Protein AF-A0AAN9F3H1-F1 (afdb_monomer)

Nearest PDB structures (foldseek):
  8few-assembly1_B  TM=8.341E-01  e=8.697E-17  Sorghum bicolor
  8fio-assembly1_A  TM=8.437E-01  e=4.464E-15  Sorghum bicolor
  2rh8-assembly1_A  TM=7.356E-01  e=1.880E-14  Vitis vinifera
  3hfs-assembly2_B  TM=7.418E-01  e=2.152E-13  Vitis vinifera
  3hfs-assembly1_A  TM=6.977E-01  e=2.793E-12  Vitis vinifera

Radius of gyration: 22.99 Å; Cα contacts (8 Å, |Δi|>4): 432; chains: 1; bounding box: 67×39×60 Å

Solvent-accessible surface area (backbone atoms only — not comparable to full-atom values): 17305 Å² total; per-residue (Å²): 137,84,73,47,54,80,43,80,63,42,43,37,78,78,40,52,80,28,59,55,46,79,45,71,84,67,92,77,78,83,80,75,72,96,56,101,50,64,65,63,45,45,43,62,70,46,50,48,41,48,52,45,21,51,51,32,44,51,51,23,34,61,73,46,73,41,33,48,35,39,40,32,59,45,49,50,86,50,44,33,26,46,49,100,82,68,44,78,51,96,72,76,58,80,83,31,52,52,93,66,73,66,72,69,58,58,63,79,77,78,60,93,80,55,46,64,30,31,42,27,37,35,52,40,37,73,88,76,91,61,96,61,86,53,64,48,45,47,30,73,44,9,59,48,68,44,44,51,75,34,32,51,54,46,50,52,45,29,76,43,50,71,26,47,42,29,21,50,51,67,58,52,54,50,50,52,53,50,53,68,71,36,86,83,64,70,51,67,40,78,44,64,76,53,69,40,45,60,48,56,52,40,42,53,51,52,64,75,68,67,87,87,74,76,44,61,31,67,48,78,49,73,58,82,89,63,86,72,84,62,58,79,87,45,46,64,62,55,70,40,42,45,63,49,27,62,72,70,26,52,52,88,32,46,45,73,57,47,51,60,73,40,57,98,48,67,54,49,76,51,61,44,74,55,96,77,39,45,34,44,37,34,39,21,34,59,90,40,38,52,59,55,52,54,46,63,61,55,60,115

Secondary structure (DSSP, 8-state):
----TTSTTTTHHHHTT-SEEEE------------S-HHHHHIIIIIHHHHHHHHHHHHHHHHHS---EEEEEEEGGGB-SB-TTSPBPSS--TT-B---TTTTGGGGSS-TT-EEEEEEE-EEES---SSSPPHHHHHHHHHHHT-HHHHHHHHHHHHHHSSEEEEEHHHHHHHHHHHHH-TT--EEEEE-SEEE-HHHHHHHHHHHT-SS----EEEEEEE--------HHHHHHHHTHHHHHHHH-BTTB-HHHHHHHHTTSSEEEEEEEETTEEEEEEEE-GGGHHHHHHHHHTT-

Organism: Crotalaria pallida (NCBI:txid3830)

pLDDT: mean 76.49, std 15.87, range [37.91, 96.5]

InterPro domains:
  IPR001509 NAD-dependent epimerase/dehydratase [PF01370] (7-185)
  IPR036291 NAD(P)-binding domain superfamily [SSF51735] (7-219)
  IPR050425 NAD(P)-dependent dehydratase-like [PTHR10366] (5-214)

Sequence (300 aa):
MCIVLHEEGSFDEAVKGCDGVFHVAASMEFNVHEKEDIEDYVQSNILDLAIKGTLNLLKSCFKSNSVKRVVFTSSISTLTAKDSNEKWKSIVDESCQIDTDHVWNTKASGWNGIDLVSVITTTVAGPFFTTNVPSSVKVVLSPITGENEFSNILSAVNERMGSIASVHIEDICRAHIFLMEHAKAEGRFICSSQSCPLSKLVNLLAKEYSYSNIKRIAEKRYAYGGLSELPESEYFFCSMGPSIAVEIGVFGYRPSVLMAMLAGKRAEVGTKVGAYMRTFFGDCSPTDVETSLQIEMTSL

Structure (mmCIF, N/CA/C/O backbone):
data_AF-A0AAN9F3H1-F1
#
_entry.id   AF-A0AAN9F3H1-F1
#
loop_
_atom_site.group_PDB
_atom_site.id
_atom_site.type_symbol
_atom_site.label_atom_id
_atom_site.label_alt_id
_atom_site.label_comp_id
_atom_site.label_asym_id
_atom_site.label_entity_id
_atom_site.label_seq_id
_atom_site.pdbx_PDB_ins_code
_atom_site.Cartn_x
_atom_site.Cartn_y
_atom_site.Cartn_z
_atom_site.occupancy
_atom_site.B_iso_or_equiv
_atom_site.auth_seq_id
_atom_site.auth_comp_id
_atom_site.auth_asym_id
_atom_site.auth_atom_id
_atom_site.pdbx_PDB_model_num
ATOM 1 N N . MET A 1 1 ? -17.317 18.812 11.079 1.00 57.59 1 MET A N 1
ATOM 2 C CA . MET A 1 1 ? -16.304 18.590 12.130 1.00 57.59 1 MET A CA 1
ATOM 3 C C . MET A 1 1 ? -14.943 18.650 11.458 1.00 57.59 1 MET A C 1
ATOM 5 O O . MET A 1 1 ? -14.796 18.020 10.420 1.00 57.59 1 MET A O 1
ATOM 9 N N . CYS A 1 2 ? -14.018 19.473 11.952 1.00 67.94 2 CYS A N 1
ATOM 10 C CA . CYS A 1 2 ? -12.666 19.571 11.396 1.00 67.94 2 CYS A CA 1
ATOM 11 C C . CYS A 1 2 ? -11.749 18.701 12.258 1.00 67.94 2 CYS A C 1
ATOM 13 O O . CYS A 1 2 ? -11.689 18.930 13.462 1.00 67.94 2 CYS A O 1
ATOM 15 N N . ILE A 1 3 ? -11.115 17.688 11.669 1.00 77.50 3 ILE A N 1
ATOM 16 C CA . ILE A 1 3 ? -10.178 16.803 12.368 1.00 77.50 3 ILE A CA 1
ATOM 17 C C . ILE A 1 3 ? -8.763 17.296 12.079 1.00 77.50 3 ILE A C 1
ATOM 19 O O . ILE A 1 3 ? -8.380 17.450 10.920 1.00 77.50 3 ILE A O 1
ATOM 23 N N . VAL A 1 4 ? -7.982 17.499 13.132 1.00 79.94 4 VAL A N 1
ATOM 24 C CA .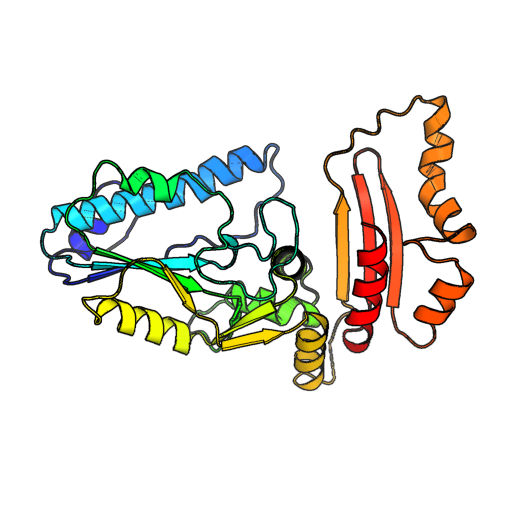 VAL A 1 4 ? -6.576 17.892 13.086 1.00 79.94 4 VAL A CA 1
ATOM 25 C C . VAL A 1 4 ? -5.760 16.752 13.687 1.00 79.94 4 VAL A C 1
ATOM 27 O O . VAL A 1 4 ? -5.822 16.496 14.885 1.00 79.94 4 VAL A O 1
ATOM 30 N N . LEU A 1 5 ? -4.986 16.052 12.850 1.00 78.75 5 LEU A N 1
ATOM 31 C CA . LEU A 1 5 ? -4.306 14.804 13.232 1.00 78.75 5 LEU A CA 1
ATOM 32 C C . LEU A 1 5 ? -3.450 14.951 14.504 1.00 78.75 5 LEU A C 1
ATOM 34 O O . LEU A 1 5 ? -3.468 14.099 15.387 1.00 78.75 5 LEU A O 1
ATOM 38 N N . HIS A 1 6 ? -2.706 16.049 14.616 1.00 77.31 6 HIS A N 1
ATOM 39 C CA . HIS A 1 6 ? -1.748 16.269 15.699 1.00 77.31 6 HIS A CA 1
ATOM 40 C C . HIS A 1 6 ? -2.354 16.900 16.963 1.00 77.31 6 HIS A C 1
ATOM 42 O O . HIS A 1 6 ? -1.627 17.071 17.948 1.00 77.31 6 HIS A O 1
ATOM 48 N N . GLU A 1 7 ? -3.647 17.228 16.946 1.00 84.25 7 GLU A N 1
ATOM 49 C CA . GLU A 1 7 ? -4.375 17.808 18.072 1.00 84.25 7 GLU A CA 1
ATOM 50 C C . GLU A 1 7 ? -5.046 16.700 18.898 1.00 84.25 7 GLU A C 1
ATOM 52 O O . GLU A 1 7 ? -5.779 15.853 18.382 1.00 84.25 7 GLU A O 1
ATOM 57 N N . GLU A 1 8 ? -4.767 16.675 20.200 1.00 86.69 8 GLU A N 1
ATOM 58 C CA . GLU A 1 8 ? -5.344 15.681 21.105 1.00 86.69 8 GLU A CA 1
ATOM 59 C C . GLU A 1 8 ? -6.853 15.914 21.281 1.00 86.69 8 GLU A C 1
ATOM 61 O O . GLU A 1 8 ? -7.309 17.046 21.403 1.00 86.69 8 GLU A O 1
ATOM 66 N N . GLY A 1 9 ? -7.641 14.835 21.272 1.00 88.50 9 GLY A N 1
ATOM 67 C CA . GLY A 1 9 ? -9.103 14.905 21.377 1.00 88.50 9 GLY A CA 1
ATOM 68 C C . GLY A 1 9 ? -9.827 15.295 20.082 1.00 88.50 9 GLY A C 1
ATOM 69 O O . GLY A 1 9 ? -11.054 15.246 20.042 1.00 88.50 9 GLY A O 1
ATOM 70 N N . SER A 1 10 ? -9.105 15.603 18.997 1.00 91.12 10 SER A N 1
ATOM 71 C CA . SER A 1 10 ? -9.709 16.005 17.714 1.00 91.12 10 SER A CA 1
ATOM 72 C C . SER A 1 10 ? -10.616 14.928 17.091 1.00 91.12 10 SER A C 1
ATOM 74 O O . SER A 1 10 ? -11.517 15.235 16.311 1.00 91.12 10 SER A O 1
ATOM 76 N N . PHE A 1 11 ? -10.425 13.661 17.473 1.00 92.56 11 PHE A N 1
ATOM 77 C CA . PHE A 1 11 ? -11.244 12.535 17.022 1.00 92.56 11 PHE A CA 1
ATOM 78 C C . PHE A 1 11 ? -12.402 12.186 17.971 1.00 92.56 11 PHE A C 1
ATOM 80 O O . PHE A 1 11 ? -13.265 11.406 17.577 1.00 92.56 11 PHE A O 1
ATOM 87 N N . ASP A 1 12 ? -12.459 12.746 19.187 1.00 94.31 12 ASP A N 1
ATOM 88 C CA . ASP A 1 12 ? -13.355 12.286 20.265 1.00 94.31 12 ASP A CA 1
ATOM 89 C C . ASP A 1 12 ? -14.831 12.266 19.852 1.00 94.31 12 ASP A C 1
ATOM 91 O O . ASP A 1 12 ? -15.519 11.265 20.047 1.00 94.31 12 ASP A O 1
ATOM 95 N N . GLU A 1 13 ? -15.318 13.351 19.246 1.00 94.25 13 GLU A N 1
ATOM 96 C CA . GLU A 1 13 ? -16.715 13.434 18.808 1.00 94.25 13 GLU A CA 1
ATOM 97 C C . GLU A 1 13 ? -17.001 12.557 17.579 1.00 94.25 13 GLU A C 1
ATOM 99 O O . GLU A 1 13 ? -18.124 12.090 17.418 1.00 94.25 13 GLU A O 1
ATOM 104 N N . ALA A 1 14 ? -16.001 12.285 16.734 1.00 93.12 14 ALA A N 1
ATOM 105 C CA . ALA A 1 14 ? -16.172 11.507 15.507 1.00 93.12 14 ALA A CA 1
ATOM 106 C C . ALA A 1 14 ? -16.285 10.007 15.789 1.00 93.12 14 ALA A C 1
ATOM 108 O O . ALA A 1 14 ? -17.003 9.310 15.081 1.00 93.12 14 ALA A O 1
ATOM 109 N N . VAL A 1 15 ? -15.582 9.513 16.812 1.00 95.12 15 VAL A N 1
ATOM 110 C CA . VAL A 1 15 ? -15.591 8.088 17.188 1.00 95.12 15 VAL A CA 1
ATOM 111 C C . VAL A 1 15 ? -16.703 7.733 18.178 1.00 95.12 15 VAL A C 1
ATOM 113 O O . VAL A 1 15 ? -16.908 6.565 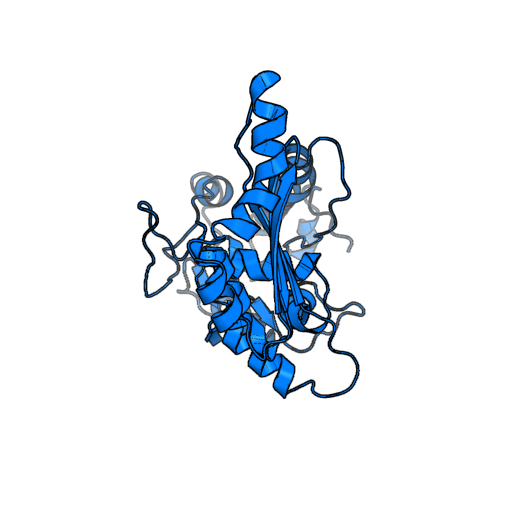18.506 1.00 95.12 15 VAL A O 1
ATOM 116 N N . LYS A 1 16 ? -17.412 8.735 18.702 1.00 94.50 16 LYS A N 1
ATOM 117 C CA . LYS A 1 16 ? -18.419 8.553 19.743 1.00 94.50 16 LYS A CA 1
ATOM 118 C C . LYS A 1 16 ? -19.615 7.755 19.226 1.00 94.50 16 LYS A C 1
ATOM 120 O O . LYS A 1 16 ? -20.353 8.211 18.360 1.00 94.50 16 LYS A O 1
ATOM 125 N N . GLY A 1 17 ? -19.848 6.5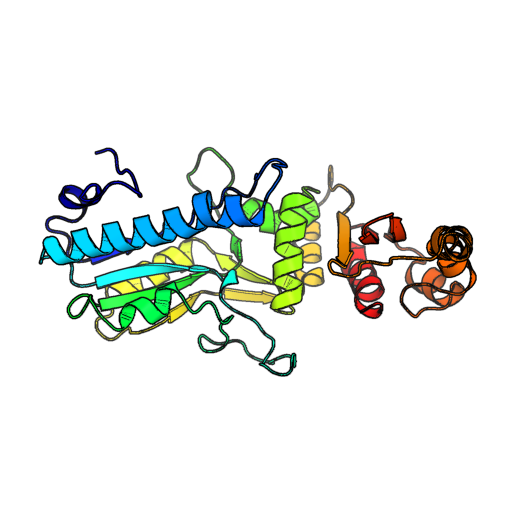91 19.831 1.00 95.31 17 GLY A N 1
ATOM 126 C CA . GLY A 1 17 ? -20.950 5.699 19.468 1.00 95.31 17 GLY A CA 1
ATOM 127 C C . GLY A 1 17 ? -20.648 4.797 18.269 1.00 95.31 17 GLY A C 1
ATOM 128 O O . GLY A 1 17 ? -21.545 4.085 17.827 1.00 95.31 17 GLY A O 1
ATOM 129 N N . CYS A 1 18 ? -19.421 4.810 17.743 1.00 96.50 18 CYS A N 1
ATOM 130 C CA . CYS A 1 18 ? -19.006 3.926 16.660 1.00 96.50 18 CYS A CA 1
ATOM 131 C C . CYS A 1 18 ? -18.594 2.554 17.204 1.00 96.50 18 CYS A C 1
ATOM 133 O O . CYS A 1 18 ? -17.771 2.474 18.109 1.00 96.50 18 CYS A O 1
ATOM 135 N N . ASP A 1 19 ? -19.081 1.469 16.596 1.00 94.75 19 ASP A N 1
ATOM 136 C CA . ASP A 1 19 ? -18.617 0.107 16.906 1.00 94.75 19 ASP A CA 1
ATOM 137 C C . ASP A 1 19 ? -17.201 -0.178 16.381 1.00 94.75 19 ASP A C 1
ATOM 139 O O . ASP A 1 19 ? -16.483 -1.016 16.931 1.00 94.75 19 ASP A O 1
ATOM 143 N N . GLY A 1 20 ? -16.784 0.516 15.322 1.00 94.50 20 GLY A N 1
ATOM 144 C CA . GLY A 1 20 ? -15.485 0.326 14.695 1.00 94.50 20 GLY A CA 1
ATOM 145 C C . GLY A 1 20 ? -15.028 1.545 13.906 1.00 94.50 20 GLY A C 1
ATOM 146 O O . GLY A 1 20 ? -15.836 2.391 13.523 1.00 94.50 20 GLY A O 1
ATOM 147 N N . VAL A 1 21 ? -13.720 1.635 13.675 1.00 95.06 21 VAL A N 1
ATOM 148 C CA . VAL A 1 21 ? -13.082 2.756 12.973 1.00 95.06 21 VAL A CA 1
ATOM 149 C C . VAL A 1 21 ? -12.168 2.240 11.863 1.00 95.06 21 VAL A C 1
ATOM 151 O O . VAL A 1 21 ? -11.384 1.317 12.069 1.00 95.06 21 VAL A O 1
ATOM 154 N N . PHE A 1 22 ? -12.240 2.866 10.689 1.00 93.94 22 PHE A N 1
ATOM 155 C CA . PHE A 1 22 ? -11.299 2.648 9.590 1.00 93.94 22 PHE A CA 1
ATOM 156 C C . PHE A 1 22 ? -10.271 3.779 9.564 1.00 93.94 22 PHE A C 1
ATOM 158 O O . PHE A 1 22 ? -10.631 4.933 9.331 1.00 93.94 22 PHE A O 1
ATOM 165 N N . HIS A 1 23 ? -8.997 3.459 9.787 1.00 90.44 23 HIS A N 1
ATOM 166 C CA . HIS A 1 23 ? -7.905 4.431 9.712 1.00 90.44 23 HIS A CA 1
ATOM 167 C C . HIS A 1 23 ? -7.140 4.281 8.400 1.00 90.44 23 HIS A C 1
ATOM 169 O O . HIS A 1 23 ? -6.264 3.427 8.279 1.00 90.44 23 HIS A O 1
ATOM 175 N N . VAL A 1 24 ? -7.466 5.135 7.429 1.00 85.00 24 VAL A N 1
ATOM 176 C CA . VAL A 1 24 ? -6.864 5.152 6.078 1.00 85.00 24 VAL A CA 1
ATOM 177 C C . VAL A 1 24 ? -5.802 6.259 5.945 1.00 85.00 24 VAL A C 1
ATOM 179 O O . VAL A 1 24 ? -5.381 6.614 4.848 1.00 85.00 24 VAL A O 1
ATOM 182 N N . ALA A 1 25 ? -5.368 6.866 7.055 1.00 62.75 25 ALA A N 1
ATOM 183 C CA . ALA A 1 25 ? -4.497 8.036 6.997 1.00 62.75 25 ALA A CA 1
ATOM 184 C C . ALA A 1 25 ? -3.036 7.648 6.712 1.00 62.75 25 ALA A C 1
ATOM 186 O O . ALA A 1 25 ? -2.254 7.391 7.624 1.00 62.75 25 ALA A O 1
ATOM 187 N N . ALA A 1 26 ? -2.661 7.678 5.437 1.00 58.28 26 ALA A N 1
ATOM 188 C CA . ALA A 1 26 ? -1.281 7.841 5.009 1.00 58.28 26 ALA A CA 1
ATOM 189 C C . ALA A 1 26 ? -1.192 9.152 4.221 1.00 58.28 26 ALA A C 1
ATOM 191 O O . ALA A 1 26 ? -1.795 9.284 3.156 1.00 58.28 26 ALA A O 1
ATOM 192 N N . SER A 1 27 ? -0.469 10.141 4.756 1.00 52.66 27 SER A N 1
ATOM 193 C CA . SER A 1 27 ? -0.072 11.302 3.959 1.00 52.66 27 SER A CA 1
ATOM 194 C C . SER A 1 27 ? 0.832 10.797 2.835 1.00 52.66 27 SER A C 1
ATOM 196 O O . SER A 1 27 ? 1.933 10.317 3.092 1.00 52.66 27 SER A O 1
ATOM 198 N N . MET A 1 28 ? 0.339 10.833 1.599 1.00 52.91 28 MET A N 1
ATOM 199 C CA . MET A 1 28 ? 1.104 10.515 0.391 1.00 52.91 28 MET A CA 1
ATOM 200 C C . MET A 1 28 ? 1.376 11.799 -0.400 1.00 52.91 28 MET A C 1
ATOM 202 O O . MET A 1 28 ? 1.078 11.890 -1.595 1.00 52.91 28 MET A O 1
ATOM 206 N N . GLU A 1 29 ? 1.903 12.818 0.277 1.00 53.50 29 GLU A N 1
ATOM 207 C CA . GLU A 1 29 ? 2.515 13.961 -0.396 1.00 53.50 29 GLU A CA 1
ATOM 208 C C . GLU A 1 29 ? 3.977 13.618 -0.698 1.00 53.50 29 GLU A C 1
ATOM 210 O O . GLU A 1 29 ? 4.832 13.617 0.181 1.00 53.50 29 GLU A O 1
ATOM 215 N N . PHE A 1 30 ? 4.254 13.283 -1.959 1.00 51.38 30 PHE A N 1
ATOM 216 C CA . PHE A 1 30 ? 5.597 12.934 -2.439 1.00 51.38 30 PHE A CA 1
ATOM 217 C C . PHE A 1 30 ? 6.447 14.162 -2.812 1.00 51.38 30 PHE A C 1
ATOM 219 O O . PHE A 1 30 ? 7.619 14.020 -3.149 1.00 51.38 30 PHE A O 1
ATOM 226 N N . ASN A 1 31 ? 5.881 15.369 -2.720 1.00 47.78 31 ASN A N 1
ATOM 227 C CA . ASN A 1 31 ? 6.531 16.611 -3.138 1.00 47.78 31 ASN A CA 1
ATOM 228 C C . ASN A 1 31 ? 7.257 17.270 -1.961 1.00 47.78 31 ASN A C 1
ATOM 230 O O . ASN A 1 31 ? 6.852 18.327 -1.474 1.00 47.78 31 ASN A O 1
ATOM 234 N N . VAL A 1 32 ? 8.342 16.652 -1.499 1.00 52.19 32 VAL A N 1
ATOM 235 C CA . VAL A 1 32 ? 9.276 17.331 -0.595 1.00 52.19 32 VAL A CA 1
ATOM 236 C C . VAL A 1 32 ? 10.206 18.184 -1.456 1.00 52.19 32 VAL A C 1
ATOM 238 O O . VAL A 1 32 ? 11.123 17.674 -2.093 1.00 52.19 32 VAL A O 1
ATOM 241 N N . HIS A 1 33 ? 9.938 19.489 -1.527 1.00 50.59 33 HIS A N 1
ATOM 242 C CA . HIS A 1 33 ? 10.849 20.435 -2.173 1.00 50.59 33 HIS A CA 1
ATOM 243 C C . HIS A 1 33 ? 12.188 20.463 -1.427 1.00 50.59 33 HIS A C 1
ATOM 245 O O . HIS A 1 33 ? 12.185 20.502 -0.197 1.00 50.59 33 HIS A O 1
ATOM 251 N N . GLU A 1 34 ? 13.298 20.461 -2.177 1.00 45.62 34 GLU A N 1
ATOM 252 C CA . GLU A 1 34 ? 14.679 20.503 -1.675 1.00 45.62 34 GLU A CA 1
ATOM 253 C C . GLU A 1 34 ? 14.823 21.518 -0.524 1.00 45.62 34 GLU A C 1
ATOM 255 O O . GLU A 1 34 ? 14.834 22.733 -0.724 1.00 45.62 34 GLU A O 1
ATOM 260 N N . LYS A 1 35 ? 14.895 21.001 0.705 1.00 46.47 35 LYS A N 1
ATOM 261 C CA . LYS A 1 35 ? 15.302 21.722 1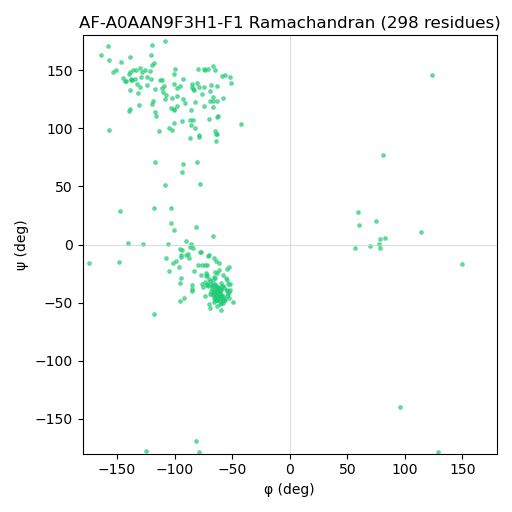.913 1.00 46.47 35 LYS A CA 1
ATOM 262 C C . LYS A 1 35 ? 16.534 21.028 2.480 1.00 46.47 35 LYS A C 1
ATOM 264 O O . LYS A 1 35 ? 16.726 19.838 2.251 1.00 46.47 35 LYS A O 1
ATOM 269 N N . GLU A 1 36 ? 17.342 21.780 3.220 1.00 46.19 36 GLU A N 1
ATOM 270 C CA . GLU A 1 36 ? 18.689 21.400 3.674 1.00 46.19 36 GLU A CA 1
ATOM 271 C C . GLU A 1 36 ? 18.768 20.238 4.683 1.00 46.19 36 GLU A C 1
ATOM 273 O O . GLU A 1 36 ? 19.864 19.920 5.122 1.00 46.19 36 GLU A O 1
ATOM 278 N N . ASP A 1 37 ? 17.673 19.538 4.985 1.00 59.53 37 ASP A N 1
ATOM 279 C CA . ASP A 1 37 ? 17.743 18.214 5.613 1.00 59.53 37 ASP A CA 1
ATOM 280 C C . ASP A 1 37 ? 16.459 17.414 5.329 1.00 59.53 37 ASP A C 1
ATOM 282 O O . ASP A 1 37 ? 15.400 17.648 5.921 1.00 59.53 37 ASP A O 1
ATOM 286 N N . ILE A 1 38 ? 16.515 16.524 4.332 1.00 64.12 38 ILE A N 1
ATOM 287 C CA . ILE A 1 38 ? 15.360 15.723 3.893 1.00 64.12 38 ILE A CA 1
ATOM 288 C C . ILE A 1 38 ? 14.960 14.725 4.985 1.00 64.12 38 ILE A C 1
ATOM 290 O O . ILE A 1 38 ? 13.768 14.477 5.161 1.00 64.12 38 ILE A O 1
ATOM 294 N N . GLU A 1 39 ? 15.924 14.177 5.727 1.00 63.00 39 GLU A N 1
ATOM 295 C CA . GLU A 1 39 ? 15.670 13.144 6.733 1.00 63.00 39 GLU A CA 1
ATOM 296 C C . GLU A 1 39 ? 14.929 13.729 7.935 1.00 63.00 39 GLU A C 1
ATOM 298 O O . GLU A 1 39 ? 13.840 13.257 8.268 1.00 63.00 39 GLU A O 1
ATOM 303 N N . ASP A 1 40 ? 15.433 14.827 8.502 1.00 67.06 40 ASP A N 1
ATOM 304 C CA . ASP A 1 40 ? 14.781 15.515 9.622 1.00 67.06 40 ASP A CA 1
ATOM 305 C C . ASP A 1 40 ? 13.403 16.071 9.238 1.00 67.06 40 ASP A C 1
ATOM 307 O O . ASP A 1 40 ? 12.453 16.035 10.035 1.00 67.06 40 ASP A O 1
ATOM 311 N N . TYR A 1 41 ? 13.255 16.559 7.999 1.00 68.31 41 TYR A N 1
ATOM 312 C CA . TYR A 1 41 ? 11.970 17.029 7.493 1.00 68.31 41 TYR A CA 1
ATOM 313 C C . TYR A 1 41 ? 10.958 15.887 7.373 1.00 68.31 41 TYR A C 1
ATOM 315 O O . TYR A 1 41 ? 9.833 16.033 7.858 1.00 68.31 41 TYR A O 1
ATOM 323 N N . VAL A 1 42 ? 11.339 14.765 6.753 1.00 66.62 42 VAL A N 1
ATOM 324 C CA . VAL A 1 42 ? 10.479 13.580 6.603 1.00 66.62 42 VAL A CA 1
ATOM 325 C C . VAL A 1 42 ? 10.123 13.007 7.972 1.00 66.62 42 VAL A C 1
ATOM 327 O O . VAL A 1 42 ? 8.951 12.709 8.223 1.00 66.62 42 VAL A O 1
ATOM 330 N N . GLN A 1 43 ? 11.093 12.917 8.881 1.00 68.75 43 GLN A N 1
ATOM 331 C CA . GLN A 1 43 ? 10.867 12.445 10.240 1.00 68.75 43 GLN A CA 1
ATOM 332 C C . GLN A 1 43 ? 9.846 13.331 10.962 1.00 68.75 43 GLN A C 1
ATOM 334 O O . GLN A 1 43 ? 8.789 12.851 11.368 1.00 68.75 43 GLN A O 1
ATOM 339 N N . SER A 1 44 ? 10.099 14.637 11.037 1.00 69.56 44 SER A N 1
ATOM 340 C CA . SER A 1 44 ? 9.290 15.552 11.851 1.00 69.56 44 SER A CA 1
ATOM 341 C C . SER A 1 44 ? 7.924 15.883 11.235 1.00 69.56 44 SER A C 1
ATOM 343 O O . SER A 1 44 ? 6.936 16.050 11.951 1.00 69.56 44 SER A O 1
ATOM 345 N N . ASN A 1 45 ? 7.843 16.016 9.905 1.00 68.69 45 ASN A N 1
ATOM 346 C CA . ASN A 1 45 ? 6.645 16.520 9.217 1.00 68.69 45 ASN A CA 1
ATOM 347 C C . ASN A 1 45 ? 5.791 15.419 8.587 1.00 68.69 45 ASN A C 1
ATOM 349 O O . ASN A 1 45 ? 4.644 15.684 8.241 1.00 68.69 45 ASN A O 1
ATOM 353 N N . ILE A 1 46 ? 6.310 14.201 8.422 1.00 69.44 46 ILE A N 1
ATOM 354 C CA . ILE A 1 46 ? 5.550 13.099 7.819 1.00 69.44 46 ILE A CA 1
ATOM 355 C C . ILE A 1 46 ? 5.389 11.970 8.832 1.00 69.44 46 ILE A C 1
ATOM 357 O O . ILE A 1 46 ? 4.259 11.637 9.195 1.00 69.44 46 ILE A O 1
ATOM 361 N N . LEU A 1 47 ? 6.498 11.410 9.322 1.00 69.88 47 LEU A N 1
ATOM 362 C CA . LEU A 1 47 ? 6.465 10.235 10.195 1.00 69.88 47 LEU A CA 1
ATOM 363 C C . LEU A 1 47 ? 5.885 10.567 11.570 1.00 69.88 47 LEU A C 1
ATOM 365 O O . LEU A 1 47 ? 4.888 9.965 11.968 1.00 69.88 47 LEU A O 1
ATOM 369 N N . ASP A 1 48 ? 6.425 11.563 12.266 1.00 75.50 48 ASP A N 1
ATOM 370 C CA . ASP A 1 48 ? 5.976 11.927 13.611 1.00 75.50 48 ASP A CA 1
ATOM 371 C C . ASP A 1 48 ? 4.520 12.406 13.617 1.00 75.50 48 ASP A C 1
ATOM 373 O O . ASP A 1 48 ? 3.759 12.061 14.523 1.00 75.50 48 ASP A O 1
ATOM 377 N N . LEU A 1 49 ? 4.085 13.135 12.580 1.00 75.94 49 LEU A N 1
ATOM 378 C CA . LEU A 1 49 ? 2.682 13.532 12.427 1.00 75.94 49 LEU A CA 1
ATOM 379 C C . LEU A 1 49 ? 1.762 12.326 12.201 1.00 75.94 49 LEU A C 1
ATOM 381 O O . LEU A 1 49 ? 0.684 12.273 12.798 1.00 75.94 49 LEU A O 1
ATOM 385 N N . ALA A 1 50 ? 2.170 11.350 11.386 1.00 75.12 50 ALA A N 1
ATOM 386 C CA . ALA A 1 50 ? 1.394 10.132 11.155 1.00 75.12 50 ALA A CA 1
ATOM 387 C C . ALA A 1 50 ? 1.321 9.250 12.414 1.00 75.12 50 ALA A C 1
ATOM 389 O O . ALA A 1 50 ? 0.243 8.753 12.762 1.00 75.12 50 ALA A O 1
ATOM 390 N N . ILE A 1 51 ? 2.439 9.102 13.133 1.00 76.69 51 ILE A N 1
ATOM 391 C CA . ILE A 1 51 ? 2.519 8.365 14.401 1.00 76.69 51 ILE A CA 1
ATOM 392 C C . ILE A 1 51 ? 1.635 9.045 15.443 1.00 76.69 51 ILE A C 1
ATOM 394 O O . ILE A 1 51 ? 0.750 8.410 16.017 1.00 76.69 51 ILE A O 1
ATOM 398 N N . LYS A 1 52 ? 1.812 10.353 15.651 1.00 81.00 52 LYS A N 1
ATOM 399 C CA . LYS A 1 52 ? 1.028 11.128 16.614 1.00 81.00 52 LYS A CA 1
ATOM 400 C C . LYS A 1 52 ? -0.458 11.123 16.267 1.00 81.00 52 LYS A C 1
ATOM 402 O O . LYS A 1 52 ? -1.277 10.928 17.159 1.00 81.00 52 LYS A O 1
ATOM 407 N N . GLY A 1 53 ? -0.809 11.270 14.990 1.00 83.19 53 GLY A N 1
ATOM 408 C CA . GLY A 1 53 ? -2.192 11.186 14.520 1.00 83.19 53 GLY A CA 1
ATOM 409 C C . GLY A 1 53 ? -2.830 9.831 14.799 1.00 83.19 53 GLY A C 1
ATOM 410 O O . GLY A 1 53 ? -3.952 9.765 15.297 1.00 83.19 53 GLY A O 1
ATOM 411 N N . THR A 1 54 ? -2.086 8.753 14.562 1.00 83.88 54 THR A N 1
ATOM 412 C CA . THR A 1 54 ? -2.529 7.390 14.868 1.00 83.88 54 THR A CA 1
ATOM 413 C C . THR A 1 54 ? -2.718 7.183 16.370 1.00 83.88 54 THR A C 1
ATOM 415 O O . THR A 1 54 ? -3.758 6.686 16.797 1.00 83.88 54 THR A O 1
ATOM 418 N N . LEU A 1 55 ? -1.758 7.619 17.191 1.00 84.19 55 LEU A N 1
ATOM 419 C CA . LEU A 1 55 ? -1.862 7.533 18.649 1.00 84.19 55 LEU A CA 1
ATOM 420 C C . LEU A 1 55 ? -3.051 8.346 19.174 1.00 84.19 55 LEU A C 1
ATOM 422 O O . LEU A 1 55 ? -3.805 7.846 20.003 1.00 84.19 55 LEU A O 1
ATOM 426 N N . ASN A 1 56 ? -3.254 9.566 18.674 1.00 88.50 56 ASN A N 1
ATOM 427 C CA . ASN A 1 56 ? -4.384 10.416 19.049 1.00 88.50 56 ASN A CA 1
ATOM 428 C C . ASN A 1 56 ? -5.727 9.760 18.706 1.00 88.50 56 ASN A C 1
ATOM 430 O O . ASN A 1 56 ? -6.620 9.738 19.552 1.00 88.50 56 ASN A O 1
ATOM 434 N N . LEU A 1 57 ? -5.858 9.171 17.513 1.00 89.50 57 LEU A N 1
ATOM 435 C CA . LEU A 1 57 ? -7.059 8.428 17.135 1.00 89.50 57 LEU A CA 1
ATOM 436 C C . LEU A 1 57 ? -7.316 7.256 18.087 1.00 89.50 57 LEU A C 1
ATOM 438 O O . LEU A 1 57 ? -8.438 7.082 18.563 1.00 89.50 57 LEU A O 1
ATOM 442 N N . LEU A 1 58 ? -6.284 6.462 18.383 1.00 88.75 58 LEU A N 1
ATOM 443 C CA . LEU A 1 58 ? -6.404 5.325 19.293 1.00 88.75 58 LEU A CA 1
ATOM 444 C C . LEU A 1 58 ? -6.805 5.771 20.704 1.00 88.75 58 LEU A C 1
ATOM 446 O O . LEU A 1 58 ? -7.672 5.138 21.308 1.00 88.75 58 LEU A O 1
ATOM 450 N N . LYS A 1 59 ? -6.261 6.894 21.206 1.00 89.44 59 LYS A N 1
ATOM 451 C CA . LYS A 1 59 ? -6.674 7.497 22.490 1.00 89.44 59 LYS A CA 1
ATOM 452 C C . LYS A 1 59 ? -8.164 7.816 22.488 1.00 89.44 59 LYS A C 1
ATOM 454 O O . LYS A 1 59 ? -8.862 7.457 23.436 1.00 89.44 59 LYS A O 1
ATOM 459 N N . SER A 1 60 ? -8.657 8.453 21.429 1.00 92.19 60 SER A N 1
ATOM 460 C CA . SER A 1 60 ? -10.074 8.790 21.291 1.00 92.19 60 SER A CA 1
ATOM 461 C C . SER A 1 60 ? -10.958 7.543 21.211 1.00 92.19 60 SER A C 1
ATOM 463 O O . SER A 1 60 ? -11.984 7.477 21.890 1.00 92.19 60 SER A O 1
ATOM 465 N N . CYS A 1 61 ? -10.548 6.523 20.448 1.00 92.31 61 CYS A N 1
ATOM 466 C CA . CYS A 1 61 ? -11.266 5.246 20.364 1.00 92.31 61 CYS A CA 1
ATOM 467 C C . CYS A 1 61 ? -11.371 4.580 21.741 1.00 92.31 61 CYS A C 1
ATOM 469 O O . CYS A 1 61 ? -12.453 4.156 22.144 1.00 92.31 61 CYS A O 1
ATOM 471 N N . PHE A 1 62 ? -10.265 4.560 22.489 1.00 90.25 62 PHE A N 1
ATOM 472 C CA . PHE A 1 62 ? -10.212 3.992 23.834 1.00 90.25 62 PHE A CA 1
ATOM 473 C C . PHE A 1 62 ? -11.120 4.761 24.797 1.00 90.25 62 PHE A C 1
ATOM 475 O O . PHE A 1 62 ? -11.953 4.172 25.479 1.00 90.25 62 PHE A O 1
ATOM 482 N N . LYS A 1 63 ? -11.032 6.096 24.793 1.00 91.19 63 LYS A N 1
ATOM 483 C CA . LYS A 1 63 ? -11.865 6.982 25.619 1.00 91.19 63 LYS A CA 1
ATOM 484 C C . LYS A 1 63 ? -13.361 6.831 25.329 1.00 91.19 63 LYS A C 1
ATOM 486 O O . LYS A 1 63 ? -14.177 6.983 26.237 1.00 91.19 63 LYS A O 1
ATOM 491 N N . SER A 1 64 ? -13.730 6.547 24.081 1.00 92.31 64 SER A N 1
ATOM 492 C CA . SER A 1 64 ? -15.127 6.392 23.678 1.00 92.31 64 SER A CA 1
ATOM 493 C C . SER A 1 64 ? -15.818 5.188 24.327 1.00 92.31 64 SER A C 1
ATOM 495 O O . SER A 1 64 ? -17.036 5.226 24.505 1.00 92.31 64 SER A O 1
ATOM 497 N N . ASN A 1 65 ? -15.079 4.126 24.669 1.00 88.75 65 ASN A N 1
ATOM 498 C CA . ASN A 1 65 ? -15.590 2.832 25.153 1.00 88.75 65 ASN A CA 1
ATOM 499 C C . ASN A 1 65 ? -16.588 2.108 24.217 1.00 88.75 65 ASN A C 1
ATOM 501 O O . ASN A 1 65 ? -17.017 1.002 24.535 1.00 88.75 65 ASN A O 1
ATOM 505 N N . SER A 1 66 ? -16.978 2.707 23.085 1.00 94.19 66 SER A N 1
ATOM 506 C CA . SER A 1 66 ? -17.891 2.102 22.103 1.00 94.19 66 SER A CA 1
ATOM 507 C C . SER A 1 66 ? -17.165 1.384 20.963 1.00 94.19 66 SER A C 1
ATOM 509 O O . SER A 1 66 ? -17.672 0.385 20.452 1.00 94.19 66 SER A O 1
ATOM 511 N N . VAL A 1 67 ? -15.951 1.838 20.630 1.00 94.69 67 VAL A N 1
ATOM 512 C CA . VAL A 1 67 ? -15.133 1.278 19.550 1.00 94.69 67 VAL A CA 1
ATOM 513 C C . VAL A 1 67 ? -14.545 -0.057 19.989 1.00 94.69 67 VAL A C 1
ATOM 515 O O . VAL A 1 67 ? -13.764 -0.123 20.936 1.00 94.69 67 VAL A O 1
ATOM 518 N N . LYS A 1 68 ? -14.895 -1.123 19.269 1.00 92.19 68 LYS A N 1
ATOM 519 C CA . LYS A 1 68 ? -14.423 -2.492 19.524 1.00 92.19 68 LYS A CA 1
ATOM 520 C C . LYS A 1 68 ? -13.213 -2.845 18.668 1.00 92.19 68 LYS A C 1
ATOM 522 O O . LYS A 1 68 ? -12.349 -3.601 19.107 1.00 92.19 68 LYS A O 1
ATOM 527 N N . ARG A 1 69 ? -13.156 -2.301 17.449 1.00 93.06 69 ARG A N 1
ATOM 528 C CA . ARG A 1 69 ? -12.127 -2.628 16.462 1.00 93.06 69 ARG A CA 1
ATOM 529 C C . ARG A 1 69 ? -11.696 -1.423 15.641 1.00 93.06 69 ARG A C 1
ATOM 531 O O . ARG A 1 69 ? -12.525 -0.627 15.200 1.00 93.06 69 ARG A O 1
ATOM 538 N N . VAL A 1 70 ? -10.397 -1.342 15.378 1.00 92.69 70 VAL A N 1
ATOM 539 C CA . VAL A 1 70 ? -9.813 -0.388 14.434 1.00 92.69 70 VAL A CA 1
ATOM 540 C C . VAL A 1 70 ? -9.124 -1.161 13.313 1.00 92.69 70 VAL A C 1
ATOM 542 O O . VAL A 1 70 ? -8.248 -1.990 13.565 1.00 92.69 70 VAL A O 1
ATOM 545 N N . VAL A 1 71 ? -9.529 -0.891 12.070 1.00 93.00 71 VAL A N 1
ATOM 546 C CA . VAL A 1 71 ? -8.912 -1.464 10.868 1.00 93.00 71 VAL A CA 1
ATOM 547 C C . VAL A 1 71 ? -8.016 -0.413 10.222 1.00 93.00 71 VAL A C 1
ATOM 549 O O . VAL A 1 71 ? -8.483 0.643 9.796 1.00 93.00 71 VAL A O 1
ATOM 552 N N . PHE A 1 72 ? -6.726 -0.714 10.153 1.00 89.88 72 PHE A N 1
ATOM 553 C CA . PHE A 1 72 ? -5.677 0.156 9.638 1.00 89.88 72 PHE A CA 1
ATOM 554 C C . PHE A 1 72 ? -5.367 -0.125 8.172 1.00 89.88 72 PHE A C 1
ATOM 556 O O . PHE A 1 72 ? -5.152 -1.273 7.790 1.00 89.88 72 PHE A O 1
ATOM 563 N N . THR A 1 73 ? -5.219 0.923 7.370 1.00 88.69 73 THR A N 1
ATOM 564 C CA . THR A 1 73 ? -4.579 0.810 6.060 1.00 88.69 73 THR A CA 1
ATOM 565 C C . THR A 1 73 ? -3.069 0.937 6.225 1.00 88.69 73 THR A C 1
ATOM 567 O O . THR A 1 73 ? -2.548 1.968 6.643 1.00 88.69 73 THR A O 1
ATOM 570 N N . SER A 1 74 ? -2.364 -0.137 5.898 1.00 87.25 74 SER A N 1
ATOM 571 C CA . SER A 1 74 ? -0.912 -0.204 5.777 1.00 87.25 74 SER A CA 1
ATOM 572 C C . SER A 1 74 ? -0.526 -0.322 4.298 1.00 87.25 74 SER A C 1
ATOM 574 O O . SER A 1 74 ? -1.382 -0.439 3.424 1.00 87.25 74 SER A O 1
ATOM 576 N N . SER A 1 75 ? 0.767 -0.289 3.996 1.00 85.44 75 SER A N 1
ATOM 577 C CA . SER A 1 75 ? 1.282 -0.187 2.631 1.00 85.44 75 SER A CA 1
ATOM 578 C C . SER A 1 75 ? 2.306 -1.274 2.356 1.00 85.44 75 SER A C 1
ATOM 580 O O . SER A 1 75 ? 3.089 -1.639 3.229 1.00 85.44 75 SER A O 1
ATOM 582 N N . ILE A 1 76 ? 2.377 -1.725 1.103 1.00 87.06 76 ILE A N 1
ATOM 583 C CA . ILE A 1 76 ? 3.434 -2.611 0.603 1.00 87.06 76 ILE A CA 1
ATOM 584 C C . ILE A 1 76 ? 4.842 -2.081 0.891 1.00 87.06 76 ILE A C 1
ATOM 586 O O . ILE A 1 76 ? 5.788 -2.859 0.877 1.00 87.06 76 ILE A O 1
ATOM 590 N N . SER A 1 77 ? 5.003 -0.782 1.166 1.00 82.94 77 SER A N 1
ATOM 591 C CA . SER A 1 77 ? 6.264 -0.181 1.614 1.00 82.94 77 SER A CA 1
ATOM 592 C C . SER A 1 77 ? 6.778 -0.730 2.946 1.00 82.94 77 SER A C 1
ATOM 594 O O . SER A 1 77 ? 7.949 -0.537 3.232 1.00 82.94 77 SER A O 1
ATOM 596 N N . THR A 1 78 ? 5.957 -1.419 3.743 1.00 82.06 78 THR A N 1
ATOM 597 C CA . THR A 1 78 ? 6.389 -2.062 4.996 1.00 82.06 78 THR A CA 1
ATOM 598 C C . THR A 1 78 ? 6.871 -3.502 4.799 1.00 82.06 78 THR A C 1
ATOM 600 O O . THR A 1 78 ? 7.145 -4.184 5.783 1.00 82.06 78 THR A O 1
ATOM 603 N N . LEU A 1 79 ? 6.918 -4.002 3.559 1.00 87.88 79 LEU A N 1
ATOM 604 C CA . LEU A 1 79 ? 7.312 -5.376 3.234 1.00 87.88 79 LEU A CA 1
ATOM 605 C C . LEU A 1 79 ? 8.572 -5.419 2.363 1.00 87.88 79 LEU A C 1
ATOM 607 O O . LEU A 1 79 ? 8.857 -4.482 1.622 1.00 87.88 79 LEU A O 1
ATOM 611 N N . THR A 1 80 ? 9.304 -6.527 2.397 1.00 88.19 80 THR A N 1
ATOM 612 C CA . THR A 1 80 ? 10.446 -6.799 1.512 1.00 88.19 80 THR A CA 1
ATOM 613 C C . THR A 1 80 ? 10.415 -8.242 1.026 1.00 88.19 80 THR A C 1
ATOM 615 O O . THR A 1 80 ? 10.066 -9.148 1.775 1.00 88.19 80 THR A O 1
ATOM 618 N N . ALA A 1 81 ? 10.784 -8.486 -0.231 1.00 91.31 81 ALA A N 1
ATOM 619 C CA . ALA A 1 81 ? 10.931 -9.851 -0.735 1.00 91.31 81 ALA A CA 1
ATOM 620 C C . ALA A 1 81 ? 12.318 -10.444 -0.443 1.00 91.31 81 ALA A C 1
ATOM 622 O O . ALA A 1 81 ? 12.582 -11.581 -0.829 1.00 91.31 81 ALA A O 1
ATOM 623 N N . LYS A 1 82 ? 13.204 -9.698 0.224 1.00 86.88 82 LYS A N 1
ATOM 624 C CA . LYS A 1 82 ? 14.535 -10.161 0.622 1.00 86.88 82 LYS A CA 1
ATOM 625 C C . LYS A 1 82 ? 14.557 -10.558 2.096 1.00 86.88 82 LYS A C 1
ATOM 627 O O . LYS A 1 82 ? 13.967 -9.873 2.926 1.00 86.88 82 LYS A O 1
ATOM 632 N N . ASP A 1 83 ? 15.225 -11.663 2.412 1.00 85.06 83 ASP A N 1
ATOM 633 C CA . ASP A 1 83 ? 15.488 -12.067 3.794 1.00 85.06 83 ASP A CA 1
ATOM 634 C C . ASP A 1 83 ? 16.657 -11.278 4.418 1.00 85.06 83 ASP A C 1
ATOM 636 O O . ASP A 1 83 ? 17.255 -10.406 3.785 1.00 85.06 83 ASP A O 1
ATOM 640 N N . SER A 1 84 ? 17.000 -11.592 5.670 1.00 83.00 84 SER A N 1
ATOM 641 C CA . SER A 1 84 ? 18.100 -10.946 6.400 1.00 83.00 84 SER A CA 1
ATOM 642 C C . SER A 1 84 ? 19.489 -11.174 5.791 1.00 83.00 84 SER A C 1
ATOM 644 O O . SER A 1 84 ? 20.429 -10.476 6.155 1.00 83.00 84 SER A O 1
ATOM 646 N N . ASN A 1 85 ? 19.632 -12.131 4.870 1.00 85.25 85 ASN A N 1
ATOM 647 C CA . ASN A 1 85 ? 20.856 -12.390 4.113 1.00 85.25 85 ASN A CA 1
ATOM 648 C C . ASN A 1 85 ? 20.762 -11.838 2.679 1.00 85.25 85 ASN A C 1
ATOM 650 O O . ASN A 1 85 ? 21.482 -12.308 1.797 1.00 85.25 85 ASN A O 1
ATOM 654 N N . GLU A 1 86 ? 19.832 -10.910 2.432 1.00 82.44 86 GLU A N 1
ATOM 655 C CA . GLU A 1 86 ? 19.522 -10.308 1.131 1.00 82.44 86 GLU A CA 1
ATOM 656 C C . GLU A 1 86 ? 19.070 -11.299 0.044 1.00 82.44 86 GLU A C 1
ATOM 658 O O . GLU A 1 86 ? 19.050 -10.970 -1.147 1.00 82.44 86 GLU A O 1
ATOM 663 N N . LYS A 1 87 ? 18.661 -12.515 0.423 1.00 88.19 87 LYS A N 1
ATOM 664 C CA . LYS A 1 87 ? 18.200 -13.522 -0.536 1.00 88.19 87 LYS A CA 1
ATOM 665 C C . LYS A 1 87 ? 16.731 -13.331 -0.860 1.00 88.19 87 LYS A C 1
ATOM 667 O O . LYS A 1 87 ? 15.899 -13.130 0.021 1.00 88.19 87 LYS A O 1
ATOM 672 N N . TRP A 1 88 ? 16.404 -13.471 -2.140 1.00 90.56 88 TRP A N 1
ATOM 673 C CA . TRP A 1 88 ? 15.033 -13.399 -2.629 1.00 90.56 88 TRP A CA 1
ATOM 674 C C . TRP A 1 88 ? 14.177 -14.562 -2.118 1.00 90.56 88 TRP A C 1
ATOM 676 O O . TRP A 1 88 ? 14.509 -15.734 -2.315 1.00 90.56 88 TRP A O 1
ATOM 686 N N . LYS A 1 89 ? 13.032 -14.231 -1.520 1.00 90.38 89 LYS A N 1
ATOM 687 C CA . LYS A 1 89 ? 11.949 -15.163 -1.211 1.00 90.38 89 LYS A CA 1
ATOM 688 C C . LYS A 1 89 ? 11.052 -15.316 -2.437 1.00 90.38 89 LYS A C 1
ATOM 690 O O . LYS A 1 89 ? 10.665 -14.337 -3.066 1.00 90.38 89 LYS A O 1
ATOM 695 N N . SER A 1 90 ? 10.683 -16.555 -2.754 1.00 88.25 90 SER A N 1
ATOM 696 C CA . SER A 1 90 ? 9.759 -16.858 -3.856 1.00 88.25 90 SER A CA 1
ATOM 697 C C . SER A 1 90 ? 8.310 -16.473 -3.549 1.00 88.25 90 SER A C 1
ATOM 699 O O . SER A 1 90 ? 7.526 -16.255 -4.469 1.00 88.25 90 SER A O 1
ATOM 701 N N . ILE A 1 91 ? 7.953 -16.407 -2.264 1.00 91.06 91 ILE A N 1
ATOM 702 C CA . ILE A 1 91 ? 6.629 -16.027 -1.777 1.00 91.06 91 ILE A CA 1
ATOM 703 C C . ILE A 1 91 ? 6.812 -14.982 -0.679 1.00 91.06 91 ILE A C 1
ATOM 705 O O . ILE A 1 91 ? 7.608 -15.165 0.248 1.00 91.06 91 ILE A O 1
ATOM 709 N N . VAL A 1 92 ? 6.066 -13.887 -0.810 1.00 91.81 92 VAL A N 1
ATOM 710 C CA . VAL A 1 92 ? 5.972 -12.833 0.196 1.00 91.81 92 VAL A CA 1
ATOM 711 C C . VAL A 1 92 ? 4.655 -12.996 0.938 1.00 91.81 92 VAL A C 1
ATOM 713 O O . VAL A 1 92 ? 3.596 -13.037 0.318 1.00 91.81 92 VAL A O 1
ATOM 716 N N . ASP A 1 93 ? 4.748 -13.077 2.256 1.00 92.69 93 ASP A N 1
ATOM 717 C CA . ASP A 1 93 ? 3.622 -13.116 3.179 1.00 92.69 93 ASP A CA 1
ATOM 718 C C . ASP A 1 93 ? 3.767 -11.989 4.213 1.00 92.69 93 ASP A C 1
ATOM 720 O O . ASP A 1 93 ? 4.703 -11.183 4.178 1.00 92.69 93 ASP A O 1
ATOM 724 N N . GLU A 1 94 ? 2.834 -11.917 5.152 1.00 90.44 94 GLU A N 1
ATOM 725 C CA . GLU A 1 94 ? 2.791 -10.876 6.170 1.00 90.44 94 GLU A CA 1
ATOM 726 C C . GLU A 1 94 ? 3.960 -10.925 7.156 1.00 90.44 94 GLU A C 1
ATOM 728 O 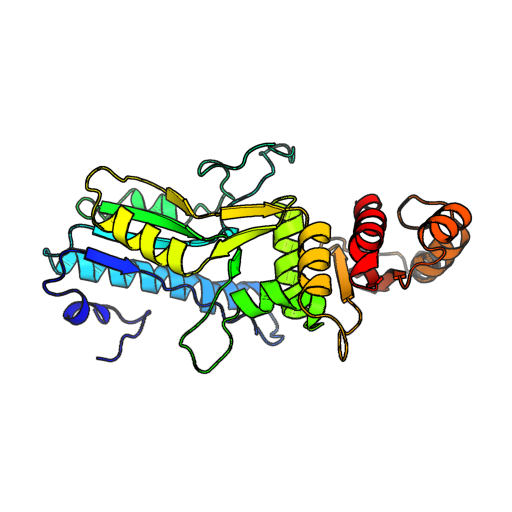O . GLU A 1 94 ? 4.150 -9.963 7.898 1.00 90.44 94 GLU A O 1
ATOM 733 N N . SER A 1 95 ? 4.768 -11.993 7.170 1.00 88.75 95 SER A N 1
ATOM 734 C CA . SER A 1 95 ? 5.987 -12.076 7.984 1.00 88.75 95 SER A CA 1
ATOM 735 C C . SER A 1 95 ? 7.173 -11.335 7.361 1.00 88.75 95 SER A C 1
ATOM 737 O O . SER A 1 95 ? 8.124 -11.003 8.065 1.00 88.75 95 SER A O 1
ATOM 739 N N . CYS A 1 96 ? 7.113 -11.030 6.061 1.00 88.00 96 CYS A N 1
ATOM 740 C CA . CYS A 1 96 ? 8.183 -10.404 5.285 1.00 88.00 96 CYS A CA 1
ATOM 741 C C . CYS A 1 96 ? 8.298 -8.887 5.506 1.00 88.00 96 CYS A C 1
ATOM 743 O O . CYS A 1 96 ? 8.266 -8.109 4.552 1.00 88.00 96 CYS A O 1
ATOM 745 N N . GLN A 1 97 ? 8.375 -8.444 6.753 1.00 82.81 97 GLN A N 1
ATOM 746 C CA . GLN A 1 97 ? 8.431 -7.023 7.069 1.00 82.81 97 GLN A CA 1
ATOM 747 C C . GLN A 1 97 ? 9.822 -6.442 6.879 1.00 82.81 97 GLN A C 1
ATOM 749 O O . GLN A 1 97 ? 10.832 -7.111 7.077 1.00 82.81 97 GLN A O 1
ATOM 754 N N . ILE A 1 98 ? 9.846 -5.157 6.550 1.00 73.75 98 ILE A N 1
ATOM 755 C CA . ILE A 1 98 ? 11.008 -4.320 6.818 1.00 73.75 98 ILE A CA 1
ATOM 756 C C . ILE A 1 98 ? 11.000 -4.048 8.320 1.00 73.75 98 ILE A C 1
ATOM 758 O O . ILE A 1 98 ? 9.940 -3.770 8.884 1.00 73.75 98 ILE A O 1
ATOM 762 N N . ASP A 1 99 ? 12.160 -4.156 8.956 1.00 61.59 99 ASP A N 1
ATOM 763 C CA . ASP A 1 99 ? 12.329 -3.835 10.366 1.00 61.59 99 ASP A CA 1
ATOM 764 C C . ASP A 1 99 ? 12.062 -2.333 10.587 1.00 61.59 99 ASP A C 1
ATOM 766 O O . ASP A 1 99 ? 12.929 -1.477 10.422 1.00 61.59 99 ASP A O 1
ATOM 770 N N . THR A 1 100 ? 10.797 -1.993 10.836 1.00 54.06 100 THR A N 1
ATOM 771 C CA . THR A 1 100 ? 10.328 -0.642 11.165 1.00 54.06 100 THR A CA 1
ATOM 772 C C . THR A 1 100 ? 9.741 -0.674 12.568 1.00 54.06 100 THR A C 1
ATOM 774 O O . THR A 1 100 ? 8.526 -0.628 12.780 1.00 54.06 100 THR A O 1
ATOM 777 N N . ASP A 1 101 ? 10.641 -0.815 13.530 1.00 51.81 101 ASP A N 1
ATOM 778 C CA . ASP A 1 101 ? 10.370 -1.270 14.888 1.00 51.81 101 ASP A CA 1
ATOM 779 C C . ASP A 1 101 ? 9.831 -0.202 15.863 1.00 51.81 101 ASP A C 1
ATOM 781 O O . ASP A 1 101 ? 9.788 -0.426 17.071 1.00 51.81 101 ASP A O 1
ATOM 785 N N . HIS A 1 102 ? 9.354 0.959 15.403 1.00 50.00 102 HIS A N 1
ATOM 786 C CA . HIS A 1 102 ? 8.863 1.988 16.335 1.00 50.00 102 HIS A CA 1
ATOM 787 C C . HIS A 1 102 ? 7.361 1.918 16.643 1.00 50.00 102 HIS A C 1
ATOM 789 O O . HIS A 1 102 ? 6.986 1.973 17.813 1.00 50.00 102 HIS A O 1
ATOM 795 N N . VAL A 1 103 ? 6.490 1.758 15.640 1.00 46.09 103 VAL A N 1
ATOM 796 C CA . VAL A 1 103 ? 5.025 1.880 15.828 1.00 46.09 103 VAL A CA 1
ATOM 797 C C . VAL A 1 103 ? 4.386 0.582 16.319 1.00 46.09 103 VAL A C 1
ATOM 799 O O . VAL A 1 103 ? 3.517 0.594 17.190 1.00 46.09 103 VAL A O 1
ATOM 802 N N . TRP A 1 104 ? 4.827 -0.562 15.792 1.00 49.28 104 TRP A N 1
ATOM 803 C CA . TRP A 1 104 ? 4.286 -1.861 16.199 1.00 49.28 104 TRP A CA 1
ATOM 804 C C . TRP A 1 104 ? 4.742 -2.245 17.613 1.00 49.28 104 TRP A C 1
ATOM 806 O O . TRP A 1 104 ? 3.951 -2.777 18.391 1.00 49.28 104 TRP A O 1
ATOM 816 N N . ASN A 1 105 ? 5.969 -1.886 18.001 1.00 49.41 105 ASN A N 1
ATOM 817 C CA . ASN A 1 105 ? 6.493 -2.159 19.343 1.00 49.41 105 ASN A CA 1
ATOM 818 C C . ASN A 1 105 ? 5.857 -1.280 20.433 1.00 49.41 105 ASN A C 1
ATOM 820 O O . ASN A 1 105 ? 5.856 -1.663 21.603 1.00 49.41 105 ASN A O 1
ATOM 824 N N . THR A 1 106 ? 5.202 -0.165 20.076 1.00 45.78 106 THR A N 1
ATOM 825 C CA . THR A 1 106 ? 4.370 0.600 21.028 1.00 45.78 106 THR A CA 1
ATOM 826 C C . THR A 1 106 ? 3.073 -0.131 21.418 1.00 45.78 106 THR A C 1
ATOM 828 O O . THR A 1 106 ? 2.398 0.280 22.363 1.00 45.78 106 THR A O 1
ATOM 831 N N . LYS A 1 107 ? 2.728 -1.250 20.752 1.00 44.44 107 LYS A N 1
ATOM 832 C CA . LYS A 1 107 ? 1.643 -2.166 21.161 1.00 44.44 107 LYS A CA 1
ATOM 833 C C . LYS A 1 107 ? 1.864 -2.716 22.577 1.00 44.44 107 LYS A C 1
ATOM 835 O O . LYS A 1 107 ? 0.897 -3.045 23.256 1.00 44.44 107 LYS A O 1
ATOM 840 N N . ALA A 1 108 ? 3.116 -2.787 23.034 1.00 38.50 108 ALA A N 1
ATOM 841 C CA . ALA A 1 108 ? 3.496 -3.509 24.243 1.00 38.50 108 ALA A CA 1
ATOM 842 C C . ALA A 1 108 ? 3.042 -2.880 25.577 1.00 38.50 108 ALA A C 1
ATOM 844 O O . ALA A 1 108 ? 3.179 -3.542 26.603 1.00 38.50 108 ALA A O 1
ATOM 845 N N . SER A 1 109 ? 2.514 -1.646 25.620 1.00 43.19 109 SER A N 1
ATOM 846 C CA . SER A 1 109 ? 2.379 -0.951 26.915 1.00 43.19 109 SER A CA 1
ATOM 847 C C . SER A 1 109 ? 1.115 -0.122 27.191 1.00 43.19 109 SER A C 1
ATOM 849 O O . SER A 1 109 ? 1.025 0.403 28.298 1.00 43.19 109 SER A O 1
ATOM 851 N N . GLY A 1 110 ? 0.110 -0.017 26.303 1.00 40.34 110 GLY A N 1
ATOM 852 C CA . GLY A 1 110 ? -1.002 0.929 26.569 1.00 40.34 110 GLY A CA 1
ATOM 853 C C . GLY A 1 110 ? -2.420 0.621 26.080 1.00 40.34 110 GLY A C 1
ATOM 854 O O . GLY A 1 110 ? -3.350 1.253 26.571 1.00 40.34 110 GLY A O 1
ATOM 855 N N . TRP A 1 111 ? -2.631 -0.324 25.159 1.00 52.09 111 TRP A N 1
ATOM 856 C CA . TRP A 1 111 ? -3.893 -0.418 24.396 1.00 52.09 111 TRP A CA 1
ATOM 857 C C . TRP A 1 111 ? -4.667 -1.722 24.610 1.00 52.09 111 TRP A C 1
ATOM 859 O O . TRP A 1 111 ? -5.344 -2.211 23.706 1.00 52.09 111 TRP A O 1
ATOM 869 N N . ASN A 1 112 ? -4.564 -2.301 25.806 1.00 52.12 112 ASN A N 1
ATOM 870 C CA . ASN A 1 112 ? -5.283 -3.518 26.178 1.00 52.12 112 ASN A CA 1
ATOM 871 C C . ASN A 1 112 ? -6.802 -3.249 26.165 1.00 52.12 112 ASN A C 1
ATOM 873 O O . ASN A 1 112 ? -7.343 -2.741 27.144 1.00 52.12 112 ASN A O 1
ATOM 877 N N . GLY A 1 113 ? -7.488 -3.553 25.057 1.00 60.09 113 GLY A N 1
ATOM 878 C CA . GLY A 1 113 ? -8.950 -3.438 24.956 1.00 60.09 113 GLY A CA 1
ATOM 879 C C . GLY A 1 113 ? -9.519 -3.119 23.570 1.00 60.09 113 GLY A C 1
ATOM 880 O O . GLY A 1 113 ? -10.706 -3.346 23.364 1.00 60.09 113 GLY A O 1
ATOM 881 N N . ILE A 1 114 ? -8.707 -2.635 22.623 1.00 74.69 114 ILE A N 1
ATOM 882 C CA . ILE A 1 114 ? -9.137 -2.399 21.234 1.00 74.69 114 ILE A CA 1
ATOM 883 C C . ILE A 1 114 ? -8.511 -3.460 20.338 1.00 74.69 114 ILE A C 1
ATOM 885 O O . ILE A 1 114 ? -7.294 -3.647 20.361 1.00 74.69 114 ILE A O 1
ATOM 889 N N . ASP A 1 115 ? -9.333 -4.121 19.526 1.00 83.69 115 ASP A N 1
ATOM 890 C CA . ASP A 1 115 ? -8.829 -5.041 18.517 1.00 83.69 115 ASP A CA 1
ATOM 891 C C . ASP A 1 115 ? -8.258 -4.283 17.310 1.00 83.69 115 ASP A C 1
ATOM 893 O O . ASP A 1 115 ? -8.901 -3.383 16.759 1.00 83.69 115 ASP A O 1
ATOM 897 N N . LEU A 1 116 ? -7.038 -4.641 16.912 1.00 86.75 116 LEU A N 1
ATOM 898 C CA . LEU A 1 116 ? -6.280 -3.973 15.861 1.00 86.75 116 LEU A CA 1
ATOM 899 C C . LEU A 1 116 ? -5.964 -4.942 14.732 1.00 86.75 116 LEU A C 1
ATOM 901 O O . LEU A 1 116 ? -5.240 -5.924 14.915 1.00 86.75 116 LEU A O 1
ATOM 905 N N . VAL A 1 117 ? -6.435 -4.592 13.541 1.00 90.44 117 VAL A N 1
ATOM 906 C CA . VAL A 1 117 ? -6.195 -5.348 12.313 1.00 90.44 117 VAL A CA 1
ATOM 907 C C . VAL A 1 117 ? -5.681 -4.399 11.241 1.00 90.44 117 VAL A C 1
ATOM 909 O O . VAL A 1 117 ? -6.120 -3.252 11.189 1.00 90.44 117 VAL A O 1
ATOM 912 N N . SER A 1 118 ? -4.771 -4.841 10.372 1.00 90.31 118 SER A N 1
ATOM 913 C CA . SER A 1 118 ? -4.351 -4.030 9.227 1.00 90.31 118 SER A CA 1
ATOM 914 C C . SER A 1 118 ? -4.517 -4.719 7.879 1.00 90.31 118 SER A C 1
ATOM 916 O O . SER A 1 118 ? -4.293 -5.919 7.729 1.00 90.31 118 SER A O 1
ATOM 918 N N . VAL A 1 119 ? -4.878 -3.915 6.883 1.00 93.31 119 VAL A N 1
ATOM 919 C CA . VAL A 1 119 ? -4.855 -4.258 5.464 1.00 93.31 119 VAL A CA 1
ATOM 920 C C . VAL A 1 119 ? -3.596 -3.650 4.865 1.00 93.31 119 VAL A C 1
ATOM 922 O O . VAL A 1 119 ? -3.467 -2.431 4.818 1.00 93.31 119 VAL A O 1
ATOM 925 N N . ILE A 1 120 ? -2.672 -4.475 4.387 1.00 91.75 120 ILE A N 1
ATOM 926 C CA . ILE A 1 120 ? -1.490 -4.029 3.651 1.00 91.75 120 ILE A CA 1
ATOM 927 C C . ILE A 1 120 ? -1.875 -3.917 2.177 1.00 91.75 120 ILE A C 1
ATOM 929 O O . ILE A 1 120 ? -2.064 -4.925 1.494 1.00 91.75 120 ILE A O 1
ATOM 933 N N . THR A 1 121 ? -2.003 -2.693 1.673 1.00 93.06 121 THR A N 1
ATOM 934 C CA . THR A 1 121 ? -2.366 -2.460 0.274 1.00 93.06 121 THR A CA 1
ATOM 935 C C . THR A 1 121 ? -1.140 -2.525 -0.626 1.00 93.06 121 THR A C 1
ATOM 937 O O . THR A 1 121 ? -0.113 -1.903 -0.341 1.00 93.06 121 THR A O 1
ATOM 940 N N . THR A 1 122 ? -1.264 -3.242 -1.742 1.00 93.25 122 THR A N 1
ATOM 941 C CA . THR A 1 122 ? -0.286 -3.205 -2.842 1.00 93.25 122 THR A CA 1
ATOM 942 C C . THR A 1 122 ? -0.524 -1.998 -3.752 1.00 93.25 122 THR A C 1
ATOM 944 O O . THR A 1 122 ? -1.259 -1.087 -3.372 1.00 93.25 122 THR A O 1
ATOM 947 N N . THR A 1 123 ? 0.123 -1.917 -4.917 1.00 92.06 123 THR A N 1
ATOM 948 C CA . THR A 1 123 ? -0.027 -0.756 -5.798 1.00 92.06 123 THR A CA 1
ATOM 949 C C . THR A 1 123 ? -1.485 -0.631 -6.253 1.00 92.06 123 THR A C 1
ATOM 951 O O . THR A 1 123 ? -2.000 -1.473 -6.993 1.00 92.06 123 THR A O 1
ATOM 954 N N . VAL A 1 124 ? -2.164 0.409 -5.764 1.00 92.44 124 VAL A N 1
ATOM 955 C CA . VAL A 1 124 ? -3.613 0.567 -5.922 1.00 92.44 124 VAL A CA 1
ATOM 956 C C . VAL A 1 124 ? -3.949 1.170 -7.278 1.00 92.44 124 VAL A C 1
ATOM 958 O O . VAL A 1 124 ? -3.538 2.292 -7.586 1.00 92.44 124 VAL A O 1
ATOM 961 N N . ALA A 1 125 ? -4.761 0.449 -8.043 1.00 91.12 125 ALA A N 1
ATOM 962 C CA . ALA A 1 125 ? -5.324 0.894 -9.309 1.00 91.12 125 ALA A CA 1
ATOM 963 C C . ALA A 1 125 ? -6.861 0.888 -9.259 1.00 91.12 125 ALA A C 1
ATOM 965 O O . ALA A 1 125 ? -7.476 0.249 -8.404 1.00 91.12 125 ALA A O 1
ATOM 966 N N . GLY A 1 126 ? -7.486 1.583 -10.207 1.00 89.19 126 GLY A N 1
ATOM 967 C CA . GLY A 1 126 ? -8.937 1.603 -10.372 1.00 89.19 126 GLY A CA 1
ATOM 968 C C . GLY A 1 126 ? -9.520 3.015 -10.457 1.00 89.19 126 GLY A C 1
ATOM 969 O O . GLY A 1 126 ? -8.778 4.002 -10.438 1.00 89.19 126 GLY A O 1
ATOM 970 N N . PRO A 1 127 ? -10.852 3.116 -10.587 1.00 88.12 127 PRO A N 1
ATOM 971 C CA . PRO A 1 127 ? -11.551 4.393 -10.622 1.00 88.12 127 PRO A CA 1
ATOM 972 C C . PRO A 1 127 ? -11.453 5.111 -9.271 1.00 88.12 127 PRO A C 1
ATOM 974 O O . PRO A 1 127 ? -11.331 4.489 -8.220 1.00 88.12 127 PRO A O 1
ATOM 977 N N . PHE A 1 128 ? -11.542 6.436 -9.294 1.00 88.25 128 PHE A N 1
ATOM 978 C CA . PHE A 1 128 ? -11.472 7.275 -8.102 1.00 88.25 128 PHE A CA 1
ATOM 979 C C . PHE A 1 128 ? -12.553 8.355 -8.145 1.00 88.25 128 PHE A C 1
ATOM 981 O O . PHE A 1 128 ? -12.955 8.805 -9.216 1.00 88.25 128 PHE A O 1
ATOM 988 N N . PHE A 1 129 ? -13.024 8.770 -6.968 1.00 84.75 129 PHE A N 1
ATOM 989 C CA . PHE A 1 129 ? -14.060 9.803 -6.825 1.00 84.75 129 PHE A CA 1
ATOM 990 C C . PHE A 1 129 ? -13.490 11.210 -6.606 1.00 84.75 129 PHE A C 1
ATOM 992 O O . PHE A 1 129 ? -14.231 12.190 -6.593 1.00 84.75 129 PHE A O 1
ATOM 999 N N . THR A 1 130 ? -12.180 11.317 -6.383 1.00 83.19 130 THR A N 1
ATOM 1000 C CA . THR A 1 130 ? -11.499 12.580 -6.100 1.00 83.19 130 THR A CA 1
ATOM 1001 C C . THR A 1 130 ? -11.364 13.439 -7.353 1.00 83.19 130 THR A C 1
ATOM 1003 O O . THR A 1 130 ? -11.241 12.937 -8.466 1.00 83.19 130 THR A O 1
ATOM 1006 N N . THR A 1 131 ? -11.342 14.760 -7.171 1.00 82.06 131 THR A N 1
ATOM 1007 C CA . THR A 1 131 ? -11.136 15.721 -8.268 1.00 82.06 131 THR A CA 1
ATOM 1008 C C . THR A 1 131 ? -9.737 15.629 -8.875 1.00 82.06 131 THR A C 1
ATOM 1010 O O . THR A 1 131 ? -9.562 15.874 -10.065 1.00 82.06 131 THR A O 1
ATOM 1013 N N . ASN A 1 132 ? -8.749 15.252 -8.063 1.00 84.75 132 ASN A N 1
ATOM 1014 C CA . ASN A 1 132 ? -7.379 14.998 -8.488 1.00 84.75 132 ASN A CA 1
ATOM 1015 C C . ASN A 1 132 ? -7.131 13.496 -8.641 1.00 84.75 132 ASN A C 1
ATOM 1017 O O . ASN A 1 132 ? -7.657 12.694 -7.865 1.00 84.75 132 ASN A O 1
ATOM 1021 N N . VAL A 1 133 ? -6.274 13.133 -9.600 1.00 86.62 133 VAL A N 1
ATOM 1022 C CA . VAL A 1 133 ? -5.803 11.753 -9.781 1.00 86.62 133 VAL A CA 1
ATOM 1023 C C . VAL A 1 133 ? -5.005 11.326 -8.539 1.00 86.62 133 VAL A C 1
ATOM 1025 O O . VAL A 1 133 ? -4.020 12.002 -8.218 1.00 86.62 133 VAL A O 1
ATOM 1028 N N . PRO A 1 134 ? -5.381 10.229 -7.852 1.00 87.75 134 PRO A N 1
ATOM 1029 C CA . PRO A 1 134 ? -4.645 9.722 -6.699 1.00 87.75 134 PRO A CA 1
ATOM 1030 C C . PRO A 1 134 ? -3.199 9.366 -7.046 1.00 87.75 134 PRO A C 1
ATOM 1032 O O . PRO A 1 134 ? -2.926 8.838 -8.126 1.00 87.75 134 PRO A O 1
ATOM 1035 N N . SER A 1 135 ? -2.279 9.582 -6.104 1.00 86.81 135 SER A N 1
ATOM 1036 C CA . SER A 1 135 ? -0.852 9.304 -6.302 1.00 86.81 135 SER A CA 1
ATOM 1037 C C . SER A 1 135 ? -0.584 7.849 -6.695 1.00 86.81 135 SER A C 1
ATOM 1039 O O . SER A 1 135 ? 0.239 7.604 -7.567 1.00 86.81 135 SER A O 1
ATOM 1041 N N . SER A 1 136 ? -1.319 6.878 -6.138 1.00 88.31 136 SER A N 1
ATOM 1042 C CA . SER A 1 136 ? -1.172 5.462 -6.506 1.00 88.31 136 SER A CA 1
ATOM 1043 C C . SER A 1 136 ? -1.475 5.200 -7.985 1.00 88.31 136 SER A C 1
ATOM 1045 O O . SER A 1 136 ? -0.746 4.462 -8.639 1.00 88.31 136 SER A O 1
ATOM 1047 N N . VAL A 1 137 ? -2.502 5.852 -8.540 1.00 90.00 137 VAL A N 1
ATOM 1048 C CA . VAL A 1 137 ? -2.860 5.735 -9.961 1.00 90.00 137 VAL A CA 1
ATOM 1049 C C . VAL A 1 137 ? -1.786 6.379 -10.834 1.00 90.00 137 VAL A C 1
ATOM 1051 O O . VAL A 1 137 ? -1.408 5.804 -11.853 1.00 90.00 137 VAL A O 1
ATOM 1054 N N . LYS A 1 138 ? -1.234 7.526 -10.413 1.00 89.62 138 LYS A N 1
ATOM 1055 C CA . LYS A 1 138 ? -0.091 8.145 -11.101 1.00 89.62 138 LYS A CA 1
ATOM 1056 C C . LYS A 1 138 ? 1.139 7.239 -11.093 1.00 89.62 138 LYS A C 1
ATOM 1058 O O . LYS A 1 138 ? 1.771 7.103 -12.127 1.00 89.62 138 LYS A O 1
ATOM 1063 N N . VAL A 1 139 ? 1.429 6.562 -9.979 1.00 89.56 139 VAL A N 1
ATOM 1064 C CA . VAL A 1 139 ? 2.513 5.564 -9.876 1.00 89.56 139 VAL A CA 1
ATOM 1065 C C . VAL A 1 139 ? 2.294 4.382 -10.818 1.00 89.56 139 VAL A C 1
ATOM 1067 O O . VAL A 1 139 ? 3.233 3.945 -11.467 1.00 89.56 139 VAL A O 1
ATOM 1070 N N . VAL A 1 140 ? 1.067 3.869 -10.952 1.00 90.56 140 VAL A N 1
ATOM 1071 C CA . VAL A 1 140 ? 0.783 2.779 -11.908 1.00 90.56 140 VAL A CA 1
ATOM 1072 C C . VAL A 1 140 ? 0.990 3.232 -13.354 1.00 90.56 140 VAL A C 1
ATOM 1074 O O . VAL A 1 140 ? 1.506 2.469 -14.166 1.00 90.56 140 VAL A O 1
ATOM 1077 N N . LEU A 1 141 ? 0.578 4.458 -13.687 1.00 88.62 141 LEU A N 1
ATOM 1078 C CA . LEU A 1 141 ? 0.608 4.988 -15.053 1.00 88.62 141 LEU A CA 1
ATOM 1079 C C . LEU A 1 141 ? 1.916 5.707 -15.413 1.00 88.62 141 LEU A C 1
ATOM 1081 O O . LEU A 1 141 ? 2.138 5.997 -16.590 1.00 88.62 141 LEU A O 1
ATOM 1085 N N . SER A 1 142 ? 2.799 5.956 -14.446 1.00 88.56 142 SER A N 1
ATOM 1086 C CA . SER A 1 142 ? 4.042 6.704 -14.648 1.00 88.56 142 SER A CA 1
ATOM 1087 C C . SER A 1 142 ? 4.925 6.178 -15.781 1.00 88.56 142 SER A C 1
ATOM 1089 O O . SER A 1 142 ? 5.509 7.016 -16.474 1.00 88.56 142 SER A O 1
ATOM 1091 N N . PRO A 1 143 ? 4.993 4.855 -16.071 1.00 83.44 143 PRO A N 1
ATOM 1092 C CA . PRO A 1 143 ? 5.795 4.373 -17.190 1.00 83.44 143 PRO A CA 1
ATOM 1093 C C . PRO A 1 143 ? 5.292 4.850 -18.554 1.00 83.44 143 PRO A C 1
ATOM 1095 O O . PRO A 1 143 ? 6.063 4.891 -19.499 1.00 83.44 143 PRO A O 1
ATOM 1098 N N . ILE A 1 144 ? 4.013 5.207 -18.696 1.00 79.75 144 ILE A N 1
ATOM 1099 C CA . ILE A 1 144 ? 3.469 5.702 -19.971 1.00 79.75 144 ILE A CA 1
ATOM 1100 C C . ILE A 1 144 ? 3.248 7.218 -19.977 1.00 79.75 144 ILE A C 1
ATOM 1102 O O . ILE A 1 144 ? 3.231 7.819 -21.054 1.00 79.75 144 ILE A O 1
ATOM 1106 N N . THR A 1 145 ? 3.097 7.852 -18.807 1.00 80.25 145 THR A N 1
ATOM 1107 C CA . THR A 1 145 ? 2.974 9.317 -18.706 1.00 80.25 145 THR A CA 1
ATOM 1108 C C . THR A 1 145 ? 4.331 10.026 -18.722 1.00 80.25 145 THR A C 1
ATOM 1110 O O . THR A 1 145 ? 4.401 11.192 -19.120 1.00 80.25 145 THR A O 1
ATOM 1113 N N . GLY A 1 146 ? 5.414 9.329 -18.356 1.00 71.62 146 GLY A N 1
ATOM 1114 C CA . GLY A 1 146 ? 6.767 9.891 -18.274 1.00 71.62 146 GLY A CA 1
ATOM 1115 C C . GLY A 1 146 ? 6.981 10.781 -17.044 1.00 71.62 146 GLY A C 1
ATOM 1116 O O . GLY A 1 146 ? 7.866 11.636 -17.040 1.00 71.62 146 GLY A O 1
ATOM 1117 N N . GLU A 1 147 ? 6.148 10.635 -16.011 1.00 75.94 147 GLU A N 1
ATOM 1118 C CA . GLU A 1 147 ? 6.305 11.350 -14.743 1.00 75.94 147 GLU A CA 1
ATOM 1119 C C . GLU A 1 147 ? 7.386 10.672 -13.883 1.00 75.94 147 GLU A C 1
ATOM 1121 O O . GLU A 1 147 ? 7.113 9.741 -13.123 1.00 75.94 147 GLU A O 1
ATOM 1126 N N . ASN A 1 148 ? 8.630 11.143 -14.018 1.00 73.94 148 ASN A N 1
ATOM 1127 C CA . ASN A 1 148 ? 9.818 10.522 -13.415 1.00 73.94 148 ASN A CA 1
ATOM 1128 C C . ASN A 1 148 ? 9.721 10.315 -11.894 1.00 73.94 148 ASN A C 1
ATOM 1130 O O . ASN A 1 148 ? 10.151 9.277 -11.400 1.00 73.94 148 ASN A O 1
ATOM 1134 N N . GLU A 1 149 ? 9.142 11.261 -11.148 1.00 75.94 149 GLU A N 1
ATOM 1135 C CA . GLU A 1 149 ? 8.984 11.151 -9.687 1.00 75.94 149 GLU A CA 1
ATOM 1136 C C . GLU A 1 149 ? 8.165 9.912 -9.296 1.00 75.94 149 GLU A C 1
ATOM 1138 O O . GLU A 1 149 ? 8.576 9.125 -8.444 1.00 75.94 149 GLU A O 1
ATOM 1143 N N . PHE A 1 150 ? 7.043 9.684 -9.981 1.00 82.56 150 PHE A N 1
ATOM 1144 C CA . PHE A 1 150 ? 6.191 8.519 -9.752 1.00 82.56 150 PHE A CA 1
ATOM 1145 C C . PHE A 1 150 ? 6.814 7.227 -10.297 1.00 82.56 150 PHE A C 1
ATOM 1147 O O . PHE A 1 150 ? 6.660 6.169 -9.685 1.00 82.56 150 PHE A O 1
ATOM 1154 N N . SER A 1 151 ? 7.582 7.318 -11.388 1.00 80.94 151 SER A N 1
ATOM 1155 C CA . SER A 1 151 ? 8.340 6.186 -11.934 1.00 80.94 151 SER A CA 1
ATOM 1156 C C . SER A 1 151 ? 9.392 5.678 -10.949 1.00 80.94 151 SER A C 1
ATOM 1158 O O . SER A 1 151 ? 9.504 4.474 -10.734 1.00 80.94 151 SER A O 1
ATOM 1160 N N . ASN A 1 152 ? 10.087 6.582 -10.254 1.00 79.50 152 ASN A N 1
ATOM 1161 C CA . ASN A 1 152 ? 11.066 6.215 -9.231 1.00 79.50 152 ASN A CA 1
ATOM 1162 C C . ASN A 1 152 ? 10.427 5.443 -8.066 1.00 79.50 152 ASN A C 1
ATOM 1164 O O . ASN A 1 152 ? 11.018 4.483 -7.575 1.00 79.50 152 ASN A O 1
ATOM 1168 N N . ILE A 1 153 ? 9.207 5.811 -7.653 1.00 82.62 153 ILE A N 1
ATOM 1169 C CA . ILE A 1 153 ? 8.459 5.072 -6.621 1.00 82.62 153 ILE A CA 1
ATOM 1170 C C . ILE A 1 153 ? 8.161 3.648 -7.101 1.00 82.62 153 ILE A C 1
ATOM 1172 O O . ILE A 1 153 ? 8.372 2.687 -6.360 1.00 82.62 153 ILE A O 1
ATOM 1176 N N . LEU A 1 154 ? 7.695 3.497 -8.344 1.00 86.00 154 LEU A N 1
ATOM 1177 C CA . LEU A 1 154 ? 7.397 2.188 -8.921 1.00 86.00 154 LEU A CA 1
ATOM 1178 C C . LEU A 1 154 ? 8.661 1.319 -9.040 1.00 86.00 154 LEU A C 1
ATOM 1180 O O . LEU A 1 154 ? 8.636 0.142 -8.675 1.00 86.00 154 LEU A O 1
ATOM 1184 N N . SER A 1 155 ? 9.777 1.906 -9.473 1.00 82.94 155 SER A N 1
ATOM 1185 C CA . SER A 1 155 ? 11.080 1.240 -9.538 1.00 82.94 155 SER A CA 1
ATOM 1186 C C . SER A 1 155 ? 11.569 0.804 -8.159 1.00 82.94 155 SER A C 1
ATOM 1188 O O . SER A 1 155 ? 11.966 -0.349 -8.007 1.00 82.94 155 SER A O 1
ATOM 1190 N N . ALA A 1 156 ? 11.444 1.648 -7.130 1.00 81.12 156 ALA A N 1
ATOM 1191 C CA . ALA A 1 156 ? 11.800 1.290 -5.756 1.00 81.12 156 ALA A CA 1
ATOM 1192 C C . ALA A 1 156 ? 10.950 0.123 -5.216 1.00 81.12 156 ALA A C 1
ATOM 1194 O O . ALA A 1 156 ? 11.447 -0.751 -4.501 1.00 81.12 156 ALA A O 1
ATOM 1195 N N . VAL A 1 157 ? 9.661 0.060 -5.576 1.00 86.56 157 VAL A N 1
ATOM 1196 C CA . VAL A 1 157 ? 8.818 -1.109 -5.275 1.00 86.56 157 VAL A CA 1
ATOM 1197 C C . VAL A 1 157 ? 9.354 -2.352 -5.985 1.00 86.56 157 VAL A C 1
ATOM 1199 O O . VAL A 1 157 ? 9.519 -3.386 -5.338 1.00 86.56 157 VAL A O 1
ATOM 1202 N N . ASN A 1 158 ? 9.670 -2.262 -7.280 1.00 89.38 158 ASN A N 1
ATOM 1203 C CA . ASN A 1 158 ? 10.204 -3.385 -8.051 1.00 89.38 158 ASN A CA 1
ATOM 1204 C C . ASN A 1 158 ? 11.559 -3.880 -7.515 1.00 89.38 158 ASN A C 1
ATOM 1206 O O . ASN A 1 158 ? 11.772 -5.081 -7.420 1.00 89.38 158 ASN A O 1
ATOM 1210 N N . GLU A 1 159 ? 12.466 -2.987 -7.123 1.00 83.25 159 GLU A N 1
ATOM 1211 C CA . GLU A 1 159 ? 13.777 -3.344 -6.557 1.00 83.25 159 GLU A CA 1
ATOM 1212 C C . GLU A 1 159 ? 13.672 -4.074 -5.216 1.00 83.25 159 GLU A C 1
ATOM 1214 O O . GLU A 1 159 ? 14.480 -4.952 -4.912 1.00 83.25 159 GLU A O 1
ATOM 1219 N N . ARG A 1 160 ? 12.667 -3.725 -4.413 1.00 87.38 160 ARG A N 1
ATOM 1220 C CA . ARG A 1 160 ? 12.435 -4.317 -3.092 1.00 87.38 160 ARG A CA 1
ATOM 1221 C C . ARG A 1 160 ? 11.627 -5.612 -3.146 1.00 87.38 160 ARG A C 1
ATOM 1223 O O . ARG A 1 160 ? 11.838 -6.509 -2.333 1.00 87.38 160 ARG A O 1
ATOM 1230 N N . MET A 1 161 ? 10.685 -5.701 -4.081 1.00 89.00 161 MET A N 1
ATOM 1231 C CA . MET A 1 161 ? 9.713 -6.797 -4.166 1.00 89.00 161 MET A CA 1
ATOM 1232 C C . MET A 1 161 ? 9.982 -7.761 -5.327 1.00 89.00 161 MET A C 1
ATOM 1234 O O . MET A 1 161 ? 9.355 -8.814 -5.408 1.00 89.00 161 MET A O 1
ATOM 1238 N N . GLY A 1 162 ? 10.871 -7.399 -6.254 1.00 88.94 162 GLY A N 1
ATOM 1239 C CA . GLY A 1 162 ? 11.173 -8.146 -7.481 1.00 88.94 162 GLY A CA 1
ATOM 1240 C C . GLY A 1 162 ? 10.042 -8.128 -8.516 1.00 88.94 162 GLY A C 1
ATOM 1241 O O . GLY A 1 162 ? 10.156 -8.735 -9.578 1.00 88.94 162 GLY A O 1
ATOM 1242 N N . SER A 1 163 ? 8.919 -7.485 -8.195 1.00 92.25 163 SER A N 1
ATOM 1243 C CA . SER A 1 163 ? 7.707 -7.450 -9.006 1.00 92.25 163 SER A CA 1
ATOM 1244 C C . SER A 1 163 ? 6.774 -6.331 -8.542 1.00 92.25 163 SER A C 1
ATOM 1246 O O . SER A 1 163 ? 6.898 -5.820 -7.426 1.00 92.25 163 SER A O 1
ATOM 1248 N N . ILE A 1 164 ? 5.817 -5.961 -9.392 1.00 93.75 164 ILE A N 1
ATOM 1249 C CA . ILE A 1 164 ? 4.752 -5.018 -9.064 1.00 93.75 164 ILE A CA 1
ATOM 1250 C C . ILE A 1 164 ? 3.478 -5.792 -8.746 1.00 93.75 164 ILE A C 1
ATOM 1252 O O . ILE A 1 164 ? 2.777 -6.281 -9.637 1.00 93.75 164 ILE A O 1
ATOM 1256 N N . ALA A 1 165 ? 3.175 -5.863 -7.453 1.00 94.75 165 ALA A N 1
ATOM 1257 C CA . ALA A 1 165 ? 1.893 -6.329 -6.961 1.00 94.75 165 ALA A CA 1
ATOM 1258 C C . ALA A 1 165 ? 0.850 -5.214 -7.090 1.00 94.75 165 ALA A C 1
ATOM 1260 O O . ALA A 1 165 ? 1.114 -4.061 -6.745 1.00 94.75 165 ALA A O 1
ATOM 1261 N N . SER A 1 166 ? -0.335 -5.564 -7.579 1.00 93.81 166 SER A N 1
ATOM 1262 C CA . SER A 1 166 ? -1.426 -4.627 -7.829 1.00 93.81 166 SER A CA 1
ATOM 1263 C C . SER A 1 166 ? -2.733 -5.116 -7.224 1.00 93.81 166 SER A C 1
ATOM 1265 O O . SER A 1 166 ? -2.972 -6.321 -7.074 1.00 93.81 166 SER A O 1
ATOM 1267 N N . VAL A 1 167 ? -3.586 -4.161 -6.873 1.00 95.00 167 VAL A N 1
ATOM 1268 C CA . VAL A 1 167 ? -4.908 -4.418 -6.310 1.00 95.00 167 VAL A CA 1
ATOM 1269 C C . VAL A 1 167 ? -5.894 -3.366 -6.799 1.00 95.00 167 VAL A C 1
ATOM 1271 O O . VAL A 1 167 ? -5.539 -2.196 -6.973 1.00 95.00 167 VAL A O 1
ATOM 1274 N N . HIS A 1 168 ? -7.133 -3.786 -7.038 1.00 94.31 168 HIS A N 1
ATOM 1275 C CA . HIS A 1 168 ? -8.204 -2.872 -7.397 1.00 94.31 168 HIS A CA 1
ATOM 1276 C C . HIS A 1 168 ? -8.757 -2.186 -6.138 1.00 94.31 168 HIS A C 1
ATOM 1278 O O . HIS A 1 168 ? -8.948 -2.834 -5.111 1.00 94.31 168 HIS A O 1
ATOM 1284 N N . ILE A 1 169 ? -9.056 -0.886 -6.210 1.00 91.69 169 ILE A N 1
ATOM 1285 C CA . ILE A 1 169 ? -9.570 -0.104 -5.068 1.00 91.69 169 ILE A CA 1
ATOM 1286 C C . ILE A 1 169 ? -10.791 -0.747 -4.388 1.00 91.69 169 ILE A C 1
ATOM 1288 O O . ILE A 1 169 ? -10.880 -0.782 -3.164 1.00 91.69 169 ILE A O 1
ATOM 1292 N N . GLU A 1 170 ? -11.694 -1.331 -5.173 1.00 92.81 170 GLU A N 1
ATOM 1293 C CA . GLU A 1 170 ? -12.883 -2.027 -4.665 1.00 92.81 170 GLU A CA 1
ATOM 1294 C C . GLU A 1 170 ? -12.526 -3.244 -3.791 1.00 92.81 170 GLU A C 1
ATOM 1296 O O . GLU A 1 170 ? -13.169 -3.480 -2.769 1.00 92.81 170 GLU A O 1
ATOM 1301 N N . ASP A 1 171 ? -11.471 -3.987 -4.139 1.00 94.31 171 ASP A N 1
ATOM 1302 C CA . ASP A 1 171 ? -11.026 -5.142 -3.351 1.00 94.31 171 ASP A CA 1
ATOM 1303 C C . ASP A 1 171 ? -10.449 -4.693 -2.005 1.00 94.31 171 ASP A C 1
ATOM 1305 O O . ASP A 1 171 ? -10.654 -5.350 -0.985 1.00 94.31 171 ASP A O 1
ATOM 1309 N N . ILE A 1 172 ? -9.796 -3.527 -1.968 1.00 93.50 172 ILE A N 1
ATOM 1310 C CA . ILE A 1 172 ? -9.327 -2.913 -0.721 1.00 93.50 172 ILE A CA 1
ATOM 1311 C C . ILE A 1 172 ? -10.516 -2.539 0.160 1.00 93.50 172 ILE A C 1
ATOM 1313 O O . ILE A 1 172 ? -10.516 -2.870 1.346 1.00 93.50 172 ILE A O 1
ATOM 1317 N N . CYS A 1 173 ? -11.532 -1.874 -0.397 1.00 92.56 173 CYS A N 1
ATOM 1318 C CA . CYS A 1 173 ? -12.740 -1.509 0.345 1.00 92.56 173 CYS A CA 1
ATOM 1319 C C . CYS A 1 173 ? -13.425 -2.751 0.932 1.00 92.56 173 CYS A C 1
ATOM 1321 O O . CYS A 1 173 ? -13.760 -2.773 2.118 1.00 92.56 173 CYS A O 1
ATOM 1323 N N . ARG A 1 174 ? -13.552 -3.818 0.136 1.00 94.81 174 ARG A N 1
ATOM 1324 C CA . ARG A 1 174 ? -14.108 -5.103 0.580 1.00 94.81 174 ARG A CA 1
ATOM 1325 C C . ARG A 1 174 ? -13.267 -5.761 1.664 1.00 94.81 174 ARG A C 1
ATOM 1327 O O . ARG A 1 174 ? -13.834 -6.247 2.636 1.00 94.81 174 ARG A O 1
ATOM 1334 N N . ALA A 1 175 ? -11.941 -5.744 1.536 1.00 94.88 175 ALA A N 1
ATOM 1335 C CA . ALA A 1 175 ? -11.041 -6.285 2.550 1.00 94.88 175 ALA A CA 1
ATOM 1336 C C . ALA A 1 175 ? -11.190 -5.547 3.888 1.00 94.88 175 ALA A C 1
ATOM 1338 O O . ALA A 1 175 ? -11.277 -6.190 4.930 1.00 94.88 175 ALA A O 1
ATOM 1339 N N . HIS A 1 176 ? -11.297 -4.215 3.870 1.00 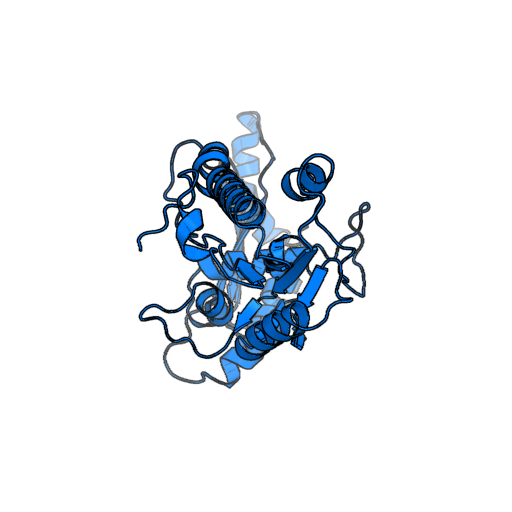95.62 176 HIS A N 1
ATOM 1340 C CA . HIS A 1 176 ? -11.533 -3.439 5.089 1.00 95.62 176 HIS A CA 1
ATOM 1341 C C . HIS A 1 176 ? -12.856 -3.836 5.755 1.00 95.62 176 HIS A C 1
ATOM 1343 O O . HIS A 1 176 ? -12.859 -4.170 6.939 1.00 95.62 176 HIS A O 1
ATOM 1349 N N . ILE A 1 177 ? -13.961 -3.859 5.000 1.00 96.31 177 ILE A N 1
ATOM 1350 C CA . ILE A 1 177 ? -15.284 -4.247 5.521 1.00 96.31 177 ILE A CA 1
ATOM 1351 C C . ILE A 1 177 ? -15.242 -5.670 6.090 1.00 96.31 177 ILE A C 1
ATOM 1353 O O . ILE A 1 177 ? -15.643 -5.888 7.230 1.00 96.31 177 ILE A O 1
ATOM 1357 N N . PHE A 1 178 ? -14.678 -6.619 5.340 1.00 96.19 178 PHE A N 1
ATOM 1358 C CA . PHE A 1 178 ? -14.554 -8.009 5.768 1.00 96.19 178 PHE A CA 1
ATOM 1359 C C . PHE A 1 178 ? -13.797 -8.137 7.097 1.00 96.19 178 PHE A C 1
ATOM 1361 O O . PHE A 1 178 ? -14.257 -8.819 8.012 1.00 96.19 178 PHE A O 1
ATOM 1368 N N . LEU A 1 179 ? -12.655 -7.458 7.235 1.00 94.62 179 LEU A N 1
ATOM 1369 C CA . LEU A 1 179 ? -11.862 -7.505 8.463 1.00 94.62 179 LEU A CA 1
ATOM 1370 C C . LEU A 1 179 ? -12.541 -6.785 9.627 1.00 94.62 179 LEU A C 1
ATOM 1372 O O . LEU A 1 179 ? -12.364 -7.200 10.769 1.00 94.62 179 LEU A O 1
ATOM 1376 N N . MET A 1 180 ? -13.346 -5.754 9.366 1.00 95.31 180 MET A N 1
ATOM 1377 C CA . MET A 1 180 ? -14.155 -5.118 10.403 1.00 95.31 180 MET A CA 1
ATOM 1378 C C . MET A 1 180 ? -15.198 -6.092 10.961 1.00 95.31 180 MET A C 1
ATOM 1380 O O . MET A 1 180 ? -15.305 -6.243 12.176 1.00 95.31 180 MET A O 1
ATOM 1384 N N . GLU A 1 181 ? -15.911 -6.804 10.089 1.00 94.88 181 GLU A N 1
ATOM 1385 C CA . GLU A 1 181 ? -17.005 -7.709 10.463 1.00 94.88 181 GLU A CA 1
ATOM 1386 C C . GLU A 1 181 ? -16.520 -9.050 11.044 1.00 94.88 181 GLU A C 1
ATOM 1388 O O . GLU A 1 181 ? -17.223 -9.695 11.827 1.00 94.88 181 GLU A O 1
ATOM 1393 N N . HIS A 1 182 ? -15.311 -9.495 10.694 1.00 94.19 182 HIS A N 1
ATOM 1394 C CA . HIS A 1 182 ? -14.831 -10.821 11.071 1.00 94.19 182 HIS A CA 1
ATOM 1395 C C . HIS A 1 182 ? -14.164 -10.845 12.454 1.00 94.19 182 HIS A C 1
ATOM 1397 O O . HIS A 1 182 ? -12.959 -10.634 12.578 1.00 94.19 182 HIS A O 1
ATOM 1403 N N . ALA A 1 183 ? -14.921 -11.131 13.516 1.00 89.50 183 ALA A N 1
ATOM 1404 C CA . ALA A 1 183 ? -14.466 -11.033 14.916 1.00 89.50 183 ALA A CA 1
ATOM 1405 C C . ALA A 1 183 ? -13.175 -11.809 15.275 1.00 89.50 183 ALA A C 1
ATOM 1407 O O . ALA A 1 183 ? -12.530 -11.482 16.262 1.00 89.50 183 ALA A O 1
ATOM 1408 N N . LYS A 1 184 ? -12.782 -12.823 14.492 1.00 92.12 184 LYS A N 1
ATOM 1409 C CA . LYS A 1 184 ? -11.550 -13.608 14.712 1.00 92.12 184 LYS A CA 1
ATOM 1410 C C . LYS A 1 184 ? -10.338 -13.128 13.908 1.00 92.12 184 LYS A C 1
ATOM 1412 O O . LYS A 1 184 ? -9.277 -13.730 14.021 1.00 92.12 184 LYS A O 1
ATOM 1417 N N . ALA A 1 185 ? -10.504 -12.128 13.044 1.00 91.00 185 ALA A N 1
ATOM 1418 C CA . ALA A 1 185 ? -9.396 -11.582 12.276 1.00 91.00 185 ALA A CA 1
ATOM 1419 C C . ALA A 1 185 ? -8.419 -10.892 13.230 1.00 91.00 185 ALA A C 1
ATOM 1421 O O . ALA A 1 185 ? -8.820 -9.993 13.959 1.00 91.00 185 ALA A O 1
ATOM 1422 N N . GLU A 1 186 ? -7.158 -11.313 13.205 1.00 90.31 186 GLU A N 1
ATOM 1423 C CA . GLU A 1 186 ? -6.086 -10.729 14.004 1.00 90.31 186 GLU A CA 1
ATOM 1424 C C . GLU A 1 186 ? -4.835 -10.586 13.137 1.00 90.31 186 GLU A C 1
ATOM 1426 O O . GLU A 1 186 ? -4.516 -11.457 12.325 1.00 90.31 186 GLU A O 1
ATOM 1431 N N . GL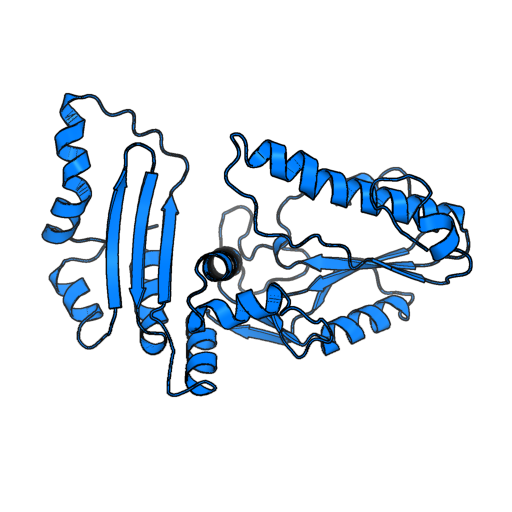Y A 1 187 ? -4.112 -9.484 13.328 1.00 87.50 187 GLY A N 1
ATOM 1432 C CA . GLY A 1 187 ? -2.830 -9.256 12.681 1.00 87.50 187 GLY A CA 1
ATOM 1433 C C . GLY A 1 187 ? -2.948 -8.427 11.411 1.00 87.50 187 GLY A C 1
ATOM 1434 O O . GLY A 1 187 ? -3.636 -7.406 11.370 1.00 87.50 187 GLY A O 1
ATOM 1435 N N . ARG A 1 188 ? -2.184 -8.818 10.398 1.00 89.69 188 ARG A N 1
ATOM 1436 C CA . ARG A 1 188 ? -1.998 -8.063 9.159 1.00 89.69 188 ARG A CA 1
ATOM 1437 C C . ARG A 1 188 ? -2.433 -8.933 7.997 1.00 89.69 188 ARG A C 1
ATOM 1439 O O . ARG A 1 188 ? -2.303 -10.149 8.086 1.00 89.69 188 ARG A O 1
ATOM 1446 N N . PHE A 1 189 ? -2.931 -8.307 6.939 1.00 94.06 189 PHE A N 1
ATOM 1447 C CA . PHE A 1 189 ? -3.469 -9.005 5.777 1.00 94.06 189 PHE A CA 1
ATOM 1448 C C . PHE A 1 189 ? -3.031 -8.298 4.498 1.00 94.06 189 PHE A C 1
ATOM 1450 O O . PHE A 1 189 ? -3.408 -7.147 4.268 1.00 94.06 189 PHE A O 1
ATOM 1457 N N . ILE A 1 190 ? -2.246 -8.965 3.655 1.00 94.62 190 ILE A N 1
ATOM 1458 C CA . ILE A 1 190 ? -1.898 -8.459 2.326 1.00 94.62 190 ILE A CA 1
ATOM 1459 C C . ILE A 1 190 ? -3.140 -8.495 1.442 1.00 94.62 190 ILE A C 1
ATOM 1461 O O . ILE A 1 190 ? -3.743 -9.541 1.215 1.00 94.62 190 ILE A O 1
ATOM 1465 N N . CYS A 1 191 ? -3.497 -7.337 0.891 1.00 95.25 191 CYS A N 1
ATOM 1466 C CA . CYS A 1 191 ? -4.534 -7.218 -0.122 1.00 95.25 191 CYS A CA 1
ATOM 1467 C C . CYS A 1 191 ? -3.878 -6.999 -1.490 1.00 95.25 191 CYS A C 1
ATOM 1469 O O . CYS A 1 191 ? -3.406 -5.905 -1.832 1.00 95.25 191 CYS A O 1
ATOM 1471 N N . SER A 1 192 ? -3.805 -8.084 -2.261 1.00 94.50 192 SER A N 1
ATOM 1472 C CA . SER A 1 192 ? -3.251 -8.109 -3.612 1.00 94.50 192 SER A CA 1
ATOM 1473 C C . SER A 1 192 ? -4.047 -9.048 -4.508 1.00 94.50 192 SER A C 1
ATOM 1475 O O . SER A 1 192 ? -4.457 -10.120 -4.071 1.00 94.50 192 SER A O 1
ATOM 1477 N N . SER A 1 193 ? -4.256 -8.644 -5.762 1.00 90.75 193 SER A N 1
ATOM 1478 C CA . SER A 1 193 ? -4.929 -9.468 -6.770 1.00 90.75 193 SER A CA 1
ATOM 1479 C C . SER A 1 193 ? -3.917 -10.238 -7.617 1.00 90.75 193 SER A C 1
ATOM 1481 O O . SER A 1 193 ? -4.038 -11.447 -7.804 1.00 90.75 193 SER A O 1
ATOM 1483 N N . GLN A 1 194 ? -2.892 -9.544 -8.112 1.00 88.06 194 GLN A N 1
ATOM 1484 C CA . GLN A 1 194 ? -1.872 -10.132 -8.973 1.00 88.06 194 GLN A CA 1
ATOM 1485 C C . GLN A 1 194 ? -0.539 -9.408 -8.817 1.00 88.06 194 GLN A C 1
ATOM 1487 O O . GLN A 1 194 ? -0.501 -8.195 -8.596 1.00 88.06 194 GLN A O 1
ATOM 1492 N N . SER A 1 195 ? 0.548 -10.150 -9.017 1.00 92.75 195 SER A N 1
ATOM 1493 C CA . SER A 1 195 ? 1.889 -9.592 -9.153 1.00 92.75 195 SER A CA 1
ATOM 1494 C C . SER A 1 195 ? 2.494 -9.953 -10.502 1.00 92.75 195 SER A C 1
ATOM 1496 O O . SER A 1 195 ? 2.281 -11.052 -11.022 1.00 92.75 195 SER A O 1
ATOM 1498 N N . CYS A 1 196 ? 3.239 -9.022 -11.091 1.00 91.31 196 CYS A N 1
ATOM 1499 C CA . CYS A 1 196 ? 3.951 -9.254 -12.340 1.00 91.31 196 CYS A CA 1
ATOM 1500 C C . CYS A 1 196 ? 5.275 -8.482 -12.400 1.00 91.31 196 CYS A C 1
ATOM 1502 O O . CYS A 1 196 ? 5.426 -7.476 -11.706 1.00 91.31 196 CYS A O 1
ATOM 1504 N N . PRO A 1 197 ? 6.238 -8.919 -13.229 1.00 91.00 197 PRO A N 1
ATOM 1505 C CA . PRO A 1 197 ? 7.426 -8.121 -13.510 1.00 91.00 197 PRO A CA 1
ATOM 1506 C C . PRO A 1 197 ? 7.046 -6.741 -14.054 1.00 91.00 197 PRO A C 1
ATOM 1508 O O . PRO A 1 197 ? 6.080 -6.622 -14.815 1.00 91.00 197 PRO A O 1
ATOM 1511 N N . LEU A 1 198 ? 7.835 -5.717 -13.721 1.00 88.38 198 LEU A N 1
ATOM 1512 C CA . LEU A 1 198 ? 7.623 -4.353 -14.215 1.00 88.38 198 LEU A CA 1
ATOM 1513 C C . LEU A 1 198 ? 7.514 -4.308 -15.750 1.00 88.38 198 LEU A C 1
ATOM 1515 O O . LEU A 1 198 ? 6.605 -3.673 -16.278 1.00 88.38 198 LEU A O 1
ATOM 1519 N N . SER A 1 199 ? 8.345 -5.072 -16.468 1.00 85.00 199 SER A N 1
ATOM 1520 C CA . SER A 1 199 ? 8.279 -5.200 -17.932 1.00 85.00 199 SER A CA 1
ATOM 1521 C C . SER A 1 199 ? 6.900 -5.628 -18.439 1.00 85.00 199 SER A C 1
ATOM 1523 O O . SER A 1 199 ? 6.358 -5.051 -19.384 1.00 85.00 199 SER A O 1
ATOM 1525 N N . LYS A 1 200 ? 6.290 -6.621 -17.785 1.00 88.56 200 LYS A N 1
ATOM 1526 C CA . LYS A 1 200 ? 4.959 -7.116 -18.139 1.00 88.56 200 LYS A CA 1
ATOM 1527 C C . LYS A 1 200 ? 3.886 -6.059 -17.883 1.00 88.56 200 LYS A C 1
ATOM 1529 O O . LYS A 1 200 ? 3.006 -5.904 -18.726 1.00 88.56 200 LYS A O 1
ATOM 1534 N N . LEU A 1 201 ? 3.966 -5.328 -16.770 1.00 90.00 201 LEU A N 1
ATOM 1535 C CA . LEU A 1 201 ? 3.045 -4.226 -16.477 1.00 90.00 201 LEU A CA 1
ATOM 1536 C C . LEU A 1 201 ? 3.115 -3.143 -17.561 1.00 90.00 201 LEU A C 1
ATOM 1538 O O . LEU A 1 201 ? 2.087 -2.775 -18.125 1.00 90.00 201 LEU A O 1
ATOM 1542 N N . VAL A 1 202 ? 4.321 -2.680 -17.894 1.00 87.44 202 VAL A N 1
ATOM 1543 C CA . VAL A 1 202 ? 4.535 -1.641 -18.912 1.00 87.44 202 VAL A CA 1
ATOM 1544 C C . VAL A 1 202 ? 4.002 -2.081 -20.274 1.00 87.44 202 VAL A C 1
ATOM 1546 O O . VAL A 1 202 ? 3.300 -1.317 -20.934 1.00 87.44 202 VAL A O 1
ATOM 1549 N N . ASN A 1 203 ? 4.253 -3.330 -20.671 1.00 84.75 203 ASN A N 1
ATOM 1550 C CA . ASN A 1 203 ? 3.736 -3.882 -21.923 1.00 84.75 203 ASN A CA 1
ATOM 1551 C C . ASN A 1 203 ? 2.200 -3.932 -21.961 1.00 84.75 203 ASN A C 1
ATOM 1553 O O . ASN A 1 203 ? 1.601 -3.632 -22.996 1.00 84.75 203 ASN A O 1
ATOM 1557 N N . LEU A 1 204 ? 1.548 -4.290 -20.848 1.00 87.50 204 LEU A N 1
ATOM 1558 C CA . LEU A 1 204 ? 0.085 -4.280 -20.747 1.00 87.50 204 LEU A CA 1
ATOM 1559 C C . LEU A 1 204 ? -0.476 -2.860 -20.878 1.00 87.50 204 LEU A C 1
ATOM 1561 O O . LEU A 1 204 ? -1.411 -2.649 -21.647 1.00 87.50 204 LEU A O 1
ATOM 1565 N N . LEU A 1 205 ? 0.131 -1.887 -20.193 1.00 86.00 205 LEU A N 1
ATOM 1566 C CA . LEU A 1 205 ? -0.257 -0.479 -20.290 1.00 86.00 205 LEU A CA 1
ATOM 1567 C C . LEU A 1 205 ? -0.066 0.057 -21.715 1.00 86.00 205 LEU A C 1
ATOM 1569 O O . LEU A 1 205 ? -0.977 0.653 -22.282 1.00 86.00 205 LEU A O 1
ATOM 1573 N N . ALA A 1 206 ? 1.085 -0.197 -22.337 1.00 81.44 206 ALA A N 1
ATOM 1574 C CA . ALA A 1 206 ? 1.359 0.253 -23.700 1.00 81.44 206 ALA A CA 1
ATOM 1575 C C . ALA A 1 206 ? 0.357 -0.321 -24.718 1.00 81.44 206 ALA A C 1
ATOM 1577 O O . ALA A 1 206 ? -0.073 0.384 -25.636 1.00 81.44 206 ALA A O 1
ATOM 1578 N N . LYS A 1 207 ? -0.044 -1.587 -24.543 1.00 83.44 207 LYS A N 1
ATOM 1579 C CA . LYS A 1 207 ? -1.038 -2.241 -25.399 1.00 83.44 207 LYS A CA 1
ATOM 1580 C C . LYS A 1 207 ? -2.425 -1.614 -25.257 1.00 83.44 207 LYS A C 1
ATOM 1582 O O . LYS A 1 207 ? -3.078 -1.391 -26.272 1.00 83.44 207 LYS A O 1
ATOM 1587 N N . GLU A 1 208 ? -2.855 -1.326 -24.032 1.00 84.12 208 GLU A N 1
ATOM 1588 C CA . GLU A 1 208 ? -4.180 -0.755 -23.767 1.00 84.12 208 GLU A CA 1
ATOM 1589 C C . GLU A 1 208 ? -4.281 0.712 -24.222 1.00 84.12 208 GLU A C 1
ATOM 1591 O O . GLU A 1 208 ? -5.301 1.135 -24.757 1.00 84.12 208 GLU A O 1
ATOM 1596 N N . TYR A 1 209 ? -3.197 1.484 -24.082 1.00 76.88 209 TYR A N 1
ATOM 1597 C CA . TYR A 1 209 ? -3.179 2.933 -24.330 1.00 76.88 209 TYR A CA 1
ATOM 1598 C C . TYR A 1 209 ? -2.522 3.348 -25.669 1.00 76.88 209 TYR A C 1
ATOM 1600 O O . TYR A 1 209 ? -1.933 4.424 -25.786 1.00 76.88 209 TYR A O 1
ATOM 1608 N N . SER A 1 210 ? -2.605 2.516 -26.712 1.00 63.19 210 SER A N 1
ATOM 1609 C CA . SER A 1 210 ? -1.898 2.731 -27.987 1.00 63.19 210 SER A CA 1
ATOM 1610 C C . SER A 1 210 ? -2.393 3.923 -28.848 1.00 63.19 210 SER A C 1
ATOM 1612 O O . SER A 1 210 ? -3.568 4.024 -29.188 1.00 63.19 210 SER A O 1
ATOM 1614 N N . TYR A 1 211 ? -1.412 4.729 -29.305 1.00 48.06 211 TYR A N 1
ATOM 1615 C CA . TYR A 1 211 ? -1.395 5.782 -30.351 1.00 48.06 211 TYR A CA 1
ATOM 1616 C C . TYR A 1 211 ? -1.914 7.199 -30.023 1.00 48.06 211 TYR A C 1
ATOM 1618 O O . TYR A 1 211 ? -2.942 7.639 -30.529 1.00 48.06 211 TYR A O 1
ATOM 1626 N N . SER A 1 212 ? -1.108 7.998 -29.304 1.00 45.91 212 SER A N 1
ATOM 1627 C CA . SER A 1 212 ? -0.711 9.338 -29.816 1.00 45.91 212 SER A CA 1
ATOM 1628 C C . SER A 1 212 ? 0.312 10.113 -28.972 1.00 45.91 212 SER A C 1
ATOM 1630 O O . SER A 1 212 ? 0.916 11.019 -29.528 1.00 45.91 212 SER A O 1
ATOM 1632 N N . ASN A 1 213 ? 0.585 9.778 -27.702 1.00 46.62 213 ASN A N 1
ATOM 1633 C CA . ASN A 1 213 ? 1.496 10.595 -26.870 1.00 46.62 213 ASN A CA 1
ATOM 1634 C C . ASN A 1 213 ? 2.332 9.816 -25.832 1.00 46.62 213 ASN A C 1
ATOM 1636 O O . ASN A 1 213 ? 2.686 10.382 -24.799 1.00 46.62 213 ASN A O 1
ATOM 1640 N N . ILE A 1 214 ? 2.670 8.539 -26.064 1.00 51.34 214 ILE A N 1
ATOM 1641 C CA . ILE A 1 214 ? 3.538 7.826 -25.111 1.00 51.34 214 ILE A CA 1
ATOM 1642 C C . ILE A 1 214 ? 4.950 8.413 -25.200 1.00 51.34 214 ILE A C 1
ATOM 1644 O O . ILE A 1 214 ? 5.650 8.248 -26.205 1.00 51.34 214 ILE A O 1
ATOM 1648 N N . LYS A 1 215 ? 5.330 9.156 -24.159 1.00 53.25 215 LYS A N 1
ATOM 1649 C CA . LYS A 1 215 ? 6.680 9.685 -23.996 1.00 53.25 215 LYS A CA 1
ATOM 1650 C C . LYS A 1 215 ? 7.614 8.545 -23.599 1.00 53.25 215 LYS A C 1
ATOM 1652 O O . LYS A 1 215 ? 7.210 7.551 -23.007 1.00 53.25 215 LYS A O 1
ATOM 1657 N N . ARG A 1 216 ? 8.865 8.703 -24.004 1.00 53.06 216 ARG A N 1
ATOM 1658 C CA . ARG A 1 216 ? 9.996 7.851 -23.654 1.00 53.06 216 ARG A CA 1
ATOM 1659 C C . ARG A 1 216 ? 10.098 7.631 -22.128 1.00 53.06 216 ARG A C 1
ATOM 1661 O O . ARG A 1 216 ? 9.855 8.572 -21.373 1.00 53.06 216 ARG A O 1
ATOM 1668 N N . ILE A 1 217 ? 10.413 6.406 -21.698 1.00 54.84 217 ILE A N 1
ATOM 1669 C CA . ILE A 1 217 ? 10.591 6.037 -20.286 1.00 54.84 217 ILE A CA 1
ATOM 1670 C C . ILE A 1 217 ? 12.019 6.380 -19.890 1.00 54.84 217 ILE A C 1
ATOM 1672 O O . ILE A 1 217 ? 12.945 5.683 -20.298 1.00 54.84 217 ILE A O 1
ATOM 1676 N N . ALA A 1 218 ? 12.187 7.431 -19.091 1.00 51.97 218 ALA A N 1
ATOM 1677 C CA . ALA A 1 218 ? 13.471 7.770 -18.495 1.00 51.97 218 ALA A CA 1
ATOM 1678 C C . ALA A 1 218 ? 13.602 7.096 -17.120 1.00 51.97 218 ALA A C 1
ATOM 1680 O O . ALA A 1 218 ? 12.801 7.340 -16.217 1.00 51.97 218 ALA A O 1
ATOM 1681 N N . GLU A 1 219 ? 14.631 6.273 -16.954 1.00 53.22 219 GLU A N 1
ATOM 1682 C CA . GLU A 1 219 ? 15.025 5.659 -15.690 1.00 53.22 219 GLU A CA 1
ATOM 1683 C C . GLU A 1 219 ? 16.352 6.271 -15.231 1.00 53.22 219 GLU A C 1
ATOM 1685 O O . GLU A 1 219 ? 17.285 6.478 -16.011 1.00 53.22 219 GLU A O 1
ATOM 1690 N N . LYS A 1 220 ? 16.440 6.630 -13.949 1.00 47.91 220 LYS A N 1
ATOM 1691 C CA . LYS A 1 220 ? 17.656 7.201 -13.369 1.00 47.91 220 LYS A CA 1
ATOM 1692 C C . LYS A 1 220 ? 17.862 6.617 -11.983 1.00 47.91 220 LYS A C 1
ATOM 1694 O O . LYS A 1 220 ? 17.067 6.871 -11.082 1.00 47.91 220 LYS A O 1
ATOM 1699 N N . ARG A 1 221 ? 18.938 5.852 -11.813 1.00 47.31 221 ARG A N 1
ATOM 1700 C CA . ARG A 1 221 ? 19.298 5.215 -10.543 1.00 47.31 221 ARG A CA 1
ATOM 1701 C C . ARG A 1 221 ? 20.551 5.851 -9.964 1.00 47.31 221 ARG A C 1
ATOM 1703 O O . ARG A 1 221 ? 21.493 6.191 -10.685 1.00 47.31 221 ARG A O 1
ATOM 1710 N N . TYR A 1 222 ? 20.563 6.000 -8.646 1.00 41.78 222 TYR A N 1
ATOM 1711 C CA . TYR A 1 222 ? 21.667 6.592 -7.902 1.00 41.78 222 TYR A CA 1
ATOM 1712 C C . TYR A 1 222 ? 22.258 5.559 -6.950 1.00 41.78 222 TYR A C 1
ATOM 1714 O O . TYR A 1 222 ? 21.522 4.903 -6.219 1.00 41.78 222 TYR A O 1
ATOM 1722 N N . ALA A 1 223 ? 23.584 5.459 -6.918 1.00 43.03 223 ALA A N 1
ATOM 1723 C CA . ALA A 1 223 ? 24.285 4.830 -5.807 1.00 43.03 223 ALA A CA 1
ATOM 1724 C C . ALA A 1 223 ? 24.666 5.931 -4.802 1.00 43.03 223 ALA A C 1
ATOM 1726 O O . ALA A 1 223 ? 25.561 6.736 -5.077 1.00 43.03 223 ALA A O 1
ATOM 1727 N N . TYR A 1 224 ? 23.966 5.994 -3.666 1.00 39.97 224 TYR A N 1
ATOM 1728 C CA . TYR A 1 224 ? 24.303 6.871 -2.538 1.00 39.97 224 TYR A CA 1
ATOM 1729 C C . TYR A 1 224 ? 25.195 6.119 -1.537 1.00 39.97 224 TYR A C 1
ATOM 1731 O O . TYR A 1 224 ? 24.996 4.928 -1.316 1.00 39.97 224 TYR A O 1
ATOM 1739 N N . GLY A 1 225 ? 26.176 6.808 -0.936 1.00 38.47 225 GLY A N 1
ATOM 1740 C CA . GLY A 1 225 ? 26.996 6.253 0.157 1.00 38.47 225 GLY A CA 1
ATOM 1741 C C . GLY A 1 225 ? 28.489 6.039 -0.127 1.00 38.47 225 GLY A C 1
ATOM 1742 O O . GLY A 1 225 ? 29.177 5.432 0.685 1.00 38.47 225 GLY A O 1
ATOM 1743 N N . GLY A 1 226 ? 29.024 6.549 -1.239 1.00 44.53 226 GLY A N 1
ATOM 1744 C CA . GLY A 1 226 ? 30.468 6.553 -1.491 1.00 44.53 226 GLY A CA 1
ATOM 1745 C C . GLY A 1 226 ? 31.033 7.969 -1.509 1.00 44.53 226 GLY A C 1
ATOM 1746 O O . GLY A 1 226 ? 30.996 8.610 -2.557 1.00 44.53 226 GLY A O 1
ATOM 1747 N N . LEU A 1 227 ? 31.611 8.444 -0.400 1.00 42.88 227 LEU A N 1
ATOM 1748 C CA . LEU A 1 227 ? 32.591 9.534 -0.461 1.00 42.88 227 LEU A CA 1
ATOM 1749 C C . LEU A 1 227 ? 33.792 9.007 -1.257 1.00 42.88 227 LEU A C 1
ATOM 1751 O O . LEU A 1 227 ? 34.651 8.310 -0.727 1.00 42.88 227 LEU A O 1
ATOM 1755 N N . SER A 1 228 ? 33.826 9.279 -2.562 1.00 51.31 228 SER A N 1
ATOM 1756 C CA . SER A 1 228 ? 35.053 9.131 -3.347 1.00 51.31 228 SER A CA 1
ATOM 1757 C C . SER A 1 228 ? 35.898 10.378 -3.094 1.00 51.31 228 SER A C 1
ATOM 1759 O O . SER A 1 228 ? 35.993 11.244 -3.959 1.00 51.31 228 SER A O 1
ATOM 1761 N N . GLU A 1 229 ? 36.454 10.507 -1.886 1.00 53.41 229 GLU A N 1
ATOM 1762 C CA . GLU A 1 229 ? 37.559 11.438 -1.662 1.00 53.41 229 GLU A CA 1
ATOM 1763 C C . GLU A 1 229 ? 38.736 10.932 -2.492 1.00 53.41 229 GLU A C 1
ATOM 1765 O O . GLU A 1 229 ? 39.422 9.976 -2.135 1.00 53.41 229 GLU A O 1
ATOM 1770 N N . LEU A 1 230 ? 38.895 11.520 -3.672 1.00 58.22 230 LEU A N 1
ATOM 1771 C CA . LEU A 1 230 ? 39.970 11.191 -4.589 1.00 58.22 230 LEU A CA 1
ATOM 1772 C C . LEU A 1 230 ? 41.086 12.217 -4.406 1.00 58.22 230 LEU A C 1
ATOM 1774 O O . LEU A 1 230 ? 40.804 13.420 -4.375 1.00 58.22 230 LEU A O 1
ATOM 1778 N N . PRO A 1 231 ? 42.352 11.779 -4.334 1.00 63.88 231 PRO A N 1
ATOM 1779 C CA . PRO A 1 231 ? 43.480 12.682 -4.498 1.00 63.88 231 PRO A CA 1
ATOM 1780 C C . PRO A 1 231 ? 43.323 13.484 -5.798 1.00 63.88 231 PRO A C 1
ATOM 1782 O O . PRO A 1 231 ? 42.870 12.947 -6.809 1.00 63.88 231 PRO A O 1
ATOM 1785 N N . GLU A 1 232 ? 43.738 14.752 -5.812 1.00 71.75 232 GLU A N 1
ATOM 1786 C CA . GLU A 1 232 ? 43.637 15.621 -7.000 1.00 71.75 232 GLU A CA 1
ATOM 1787 C C . GLU A 1 232 ? 44.298 14.992 -8.244 1.00 71.75 232 GLU A C 1
ATOM 1789 O O . GLU A 1 232 ? 43.816 15.143 -9.367 1.00 71.75 232 GLU A O 1
ATOM 1794 N N . SER A 1 233 ? 45.341 14.182 -8.037 1.00 76.06 233 SER A N 1
ATOM 1795 C CA . SER A 1 233 ? 46.012 13.406 -9.085 1.00 76.06 233 SER A CA 1
ATOM 1796 C C . SER A 1 233 ? 45.131 12.346 -9.759 1.00 76.06 233 SER A C 1
ATOM 1798 O O . SER A 1 233 ? 45.402 11.968 -10.897 1.00 76.06 233 SER A O 1
ATOM 1800 N N . GLU A 1 234 ? 44.091 11.853 -9.087 1.00 67.75 234 GLU A N 1
ATOM 1801 C CA . GLU A 1 234 ? 43.181 10.815 -9.591 1.00 67.75 234 GLU A CA 1
ATOM 1802 C C . GLU A 1 234 ? 41.877 11.387 -10.158 1.00 67.75 234 GLU A C 1
ATOM 1804 O O . GLU A 1 234 ? 41.177 10.702 -10.909 1.00 67.75 234 GLU A O 1
ATOM 1809 N N . TYR A 1 235 ? 41.577 12.663 -9.885 1.00 69.56 235 TYR A N 1
ATOM 1810 C CA . TYR A 1 235 ? 40.368 13.336 -10.366 1.00 69.56 235 TYR A CA 1
ATOM 1811 C C . TYR A 1 235 ? 40.202 13.216 -11.886 1.00 69.56 235 TYR A C 1
ATOM 1813 O O . TYR A 1 235 ? 39.129 12.859 -12.377 1.00 69.56 235 TYR A O 1
ATOM 1821 N N . PHE A 1 236 ? 41.280 13.455 -12.640 1.00 70.94 236 PHE A N 1
ATOM 1822 C CA . PHE A 1 236 ? 41.238 13.389 -14.100 1.00 70.94 236 PHE A CA 1
ATOM 1823 C C . PHE A 1 236 ? 40.875 11.978 -14.588 1.00 70.94 236 PHE A C 1
ATOM 1825 O O . PHE A 1 236 ? 39.975 11.822 -15.414 1.00 70.94 236 PHE A O 1
ATOM 1832 N N . PHE A 1 237 ? 41.487 10.942 -14.007 1.00 67.38 237 PHE A N 1
ATOM 1833 C CA . PHE A 1 237 ? 41.216 9.546 -14.353 1.00 67.38 237 PHE A CA 1
ATOM 1834 C C . PHE A 1 237 ? 39.779 9.131 -14.025 1.00 67.38 237 PHE A C 1
ATOM 1836 O O . PHE A 1 237 ? 39.117 8.497 -14.846 1.00 67.38 237 PHE A O 1
ATOM 1843 N N . CYS A 1 238 ? 39.261 9.527 -12.863 1.00 62.75 238 CYS A N 1
ATOM 1844 C CA . CYS A 1 238 ? 37.891 9.203 -12.475 1.00 62.75 238 CYS A CA 1
ATOM 1845 C C . CYS A 1 238 ? 36.845 9.983 -13.282 1.00 62.75 238 CYS A C 1
ATOM 1847 O O . CYS A 1 238 ? 35.801 9.422 -13.617 1.00 62.75 238 CYS A O 1
ATOM 1849 N N . SER A 1 239 ? 37.131 11.233 -13.662 1.00 66.38 239 SER A N 1
ATOM 1850 C CA . SER A 1 239 ? 36.248 12.024 -14.534 1.00 66.38 239 SER A CA 1
ATOM 1851 C C . SER A 1 239 ? 36.131 11.436 -15.945 1.00 66.38 239 SER A C 1
ATOM 1853 O O . SER A 1 239 ? 35.084 11.549 -16.580 1.00 66.38 239 SER A O 1
ATOM 1855 N N . MET A 1 240 ? 37.167 10.727 -16.405 1.00 72.44 240 MET A N 1
ATOM 1856 C CA . MET A 1 240 ? 37.147 9.954 -17.647 1.00 72.44 240 MET A CA 1
ATOM 1857 C C . MET A 1 240 ? 36.418 8.610 -17.530 1.00 72.44 240 MET A C 1
ATOM 1859 O O . MET A 1 240 ? 36.234 7.943 -18.546 1.00 72.44 240 MET A O 1
ATOM 1863 N N . GLY A 1 241 ? 35.987 8.205 -16.332 1.00 70.19 241 GLY A N 1
ATOM 1864 C CA . GLY A 1 241 ? 35.333 6.919 -16.081 1.00 70.19 241 GLY A CA 1
ATOM 1865 C C . GLY A 1 241 ? 34.188 6.597 -17.052 1.00 70.19 241 GLY A C 1
ATOM 1866 O O . GLY A 1 241 ? 34.221 5.522 -17.649 1.00 70.19 241 GLY A O 1
ATOM 1867 N N . PRO A 1 242 ? 33.224 7.509 -17.292 1.00 66.38 242 PRO A N 1
ATOM 1868 C CA . PRO A 1 242 ? 32.165 7.295 -18.280 1.00 66.38 242 PRO A CA 1
ATOM 1869 C C . PRO A 1 242 ? 32.697 7.067 -19.703 1.00 66.38 242 PRO A C 1
ATOM 1871 O O . PRO A 1 242 ? 32.255 6.143 -20.377 1.00 66.38 242 PRO A O 1
ATOM 1874 N N . SER A 1 243 ? 33.684 7.853 -20.146 1.00 70.25 243 SER A N 1
ATOM 1875 C CA . SER A 1 243 ? 34.290 7.711 -21.479 1.00 70.25 243 SER A CA 1
ATOM 1876 C C . SER A 1 243 ? 35.046 6.392 -21.626 1.00 70.25 243 SER A C 1
ATOM 1878 O O . SER A 1 243 ? 34.944 5.726 -22.651 1.00 70.25 243 SER A O 1
ATOM 1880 N N . ILE A 1 244 ? 35.774 5.985 -20.584 1.00 69.06 244 ILE A N 1
ATOM 1881 C CA . ILE A 1 244 ? 36.468 4.698 -20.549 1.00 69.06 244 ILE A CA 1
ATOM 1882 C C . ILE A 1 244 ? 35.444 3.562 -20.590 1.00 69.06 244 ILE A C 1
ATOM 1884 O O . ILE A 1 244 ? 35.605 2.650 -21.391 1.00 69.06 244 ILE A O 1
ATOM 1888 N N . ALA A 1 245 ? 34.373 3.633 -19.793 1.00 65.44 245 ALA A N 1
ATOM 1889 C CA . ALA A 1 245 ? 33.312 2.628 -19.765 1.00 65.44 245 ALA A CA 1
ATOM 1890 C C . ALA A 1 245 ? 32.626 2.453 -21.132 1.00 65.44 245 ALA A C 1
ATOM 1892 O O . ALA A 1 245 ? 32.298 1.333 -21.514 1.00 65.44 245 ALA A O 1
ATOM 1893 N N . VAL A 1 246 ? 32.463 3.522 -21.916 1.00 65.06 246 VAL A N 1
ATOM 1894 C CA . VAL A 1 246 ? 31.946 3.414 -23.293 1.00 65.06 246 VAL A CA 1
ATOM 1895 C C . VAL A 1 246 ? 32.893 2.613 -24.200 1.00 65.06 246 VAL A C 1
ATOM 1897 O O . VAL A 1 246 ? 32.425 1.823 -25.019 1.00 65.06 246 VAL A O 1
ATOM 1900 N N . GLU A 1 247 ? 34.209 2.758 -24.030 1.00 69.06 247 GLU A N 1
ATOM 1901 C CA . GLU A 1 247 ? 35.219 2.104 -24.876 1.00 69.06 247 GLU A CA 1
ATOM 1902 C C . GLU A 1 247 ? 35.562 0.670 -24.446 1.00 69.06 247 GLU A C 1
ATOM 1904 O O . GLU A 1 247 ? 35.775 -0.205 -25.287 1.00 69.06 247 GLU A O 1
ATOM 1909 N N . ILE A 1 248 ? 35.622 0.391 -23.140 1.00 69.62 248 ILE A N 1
ATOM 1910 C CA . ILE A 1 248 ? 36.022 -0.933 -22.625 1.00 69.62 248 ILE A CA 1
ATOM 1911 C C . ILE A 1 248 ? 34.830 -1.838 -22.310 1.00 69.62 248 ILE A C 1
ATOM 1913 O O . ILE A 1 248 ? 34.981 -3.061 -22.245 1.00 69.62 248 ILE A O 1
ATOM 1917 N N . GLY A 1 249 ? 33.644 -1.254 -22.149 1.00 61.97 249 GLY A N 1
ATOM 1918 C CA . GLY A 1 249 ? 32.433 -1.946 -21.738 1.00 61.97 249 GLY A CA 1
ATOM 1919 C C . GLY A 1 249 ? 31.813 -1.338 -20.486 1.00 61.97 249 GLY A C 1
ATOM 1920 O O . GLY A 1 249 ? 32.499 -0.865 -19.578 1.00 61.97 249 GLY A O 1
ATOM 1921 N N . VAL A 1 250 ? 30.488 -1.375 -20.445 1.00 71.38 250 VAL A N 1
ATOM 1922 C CA . VAL A 1 250 ? 29.657 -0.776 -19.403 1.00 71.38 250 VAL A CA 1
ATOM 1923 C C . VAL A 1 250 ? 28.599 -1.796 -18.978 1.00 71.38 250 VAL A C 1
ATOM 1925 O O . VAL A 1 250 ? 28.233 -2.675 -19.760 1.00 71.38 250 VAL A O 1
ATOM 1928 N N . PHE A 1 251 ? 28.158 -1.734 -17.719 1.00 65.12 251 PHE A N 1
ATOM 1929 C CA . PHE A 1 251 ? 27.166 -2.663 -17.153 1.00 65.12 251 PHE A CA 1
ATOM 1930 C C . PHE A 1 251 ? 27.572 -4.152 -17.189 1.00 65.12 251 PHE A C 1
ATOM 1932 O O . PHE A 1 251 ? 26.728 -5.033 -17.304 1.00 65.12 251 PHE A O 1
ATOM 1939 N N . GLY A 1 252 ? 28.877 -4.450 -17.151 1.00 68.38 252 GLY A N 1
ATOM 1940 C CA . GLY A 1 252 ? 29.387 -5.826 -17.253 1.00 68.38 252 GLY A CA 1
ATOM 1941 C C . GLY A 1 252 ? 29.415 -6.399 -18.679 1.00 68.38 252 GLY A C 1
ATOM 1942 O O . GLY A 1 252 ? 29.799 -7.554 -18.865 1.00 68.38 252 GLY A O 1
ATOM 1943 N N . TYR A 1 253 ? 29.077 -5.602 -19.699 1.00 76.25 253 TYR A N 1
ATOM 1944 C CA . TYR A 1 253 ? 29.059 -6.023 -21.101 1.00 76.25 253 TYR A CA 1
ATOM 1945 C C . TYR A 1 253 ? 30.137 -5.325 -21.932 1.00 76.25 253 TYR A C 1
ATOM 1947 O O . TYR A 1 253 ? 30.379 -4.128 -21.798 1.00 76.25 253 TYR A O 1
ATOM 1955 N N . ARG A 1 254 ? 30.758 -6.064 -22.864 1.00 80.31 254 ARG A N 1
ATOM 1956 C CA . ARG A 1 254 ? 31.627 -5.468 -23.896 1.00 80.31 254 ARG A CA 1
ATOM 1957 C C . ARG A 1 254 ? 30.801 -4.565 -24.823 1.00 80.31 254 ARG A C 1
ATOM 1959 O O . ARG A 1 254 ? 29.653 -4.921 -25.103 1.00 80.31 254 ARG A O 1
ATOM 1966 N N . PRO A 1 255 ? 31.380 -3.497 -25.406 1.00 78.19 255 PRO A N 1
ATOM 1967 C CA . PRO A 1 255 ? 30.634 -2.564 -26.256 1.00 78.19 255 PRO A CA 1
ATOM 1968 C C . PRO A 1 255 ? 29.897 -3.248 -27.414 1.00 78.19 255 PRO A C 1
ATOM 1970 O O . PRO A 1 255 ? 28.743 -2.938 -27.687 1.00 78.19 255 PRO A O 1
ATOM 1973 N N . SER A 1 256 ? 30.516 -4.247 -28.051 1.00 79.25 256 SER A N 1
ATOM 1974 C CA . SER A 1 256 ? 29.893 -5.006 -29.144 1.00 79.25 256 SER A CA 1
ATOM 1975 C C . SER A 1 256 ? 28.675 -5.827 -28.707 1.00 79.25 256 SER A C 1
ATOM 1977 O O . SER A 1 256 ? 27.718 -5.951 -29.467 1.00 79.25 256 SER A O 1
ATOM 1979 N N . VAL A 1 257 ? 28.692 -6.370 -27.487 1.00 81.94 257 VAL A N 1
ATOM 1980 C CA . VAL A 1 257 ? 27.575 -7.139 -26.919 1.00 81.94 257 VAL A CA 1
ATOM 1981 C C . VAL A 1 257 ? 26.439 -6.198 -26.542 1.00 81.94 257 VAL A C 1
ATOM 1983 O O . VAL A 1 257 ? 25.294 -6.463 -26.894 1.00 81.94 257 VAL A O 1
ATOM 1986 N N . LEU A 1 258 ? 26.756 -5.071 -25.903 1.00 79.25 258 LEU A N 1
ATOM 1987 C CA . LEU A 1 258 ? 25.769 -4.052 -25.556 1.00 79.25 258 LEU A CA 1
ATOM 1988 C C . LEU A 1 258 ? 25.091 -3.472 -26.807 1.00 79.25 258 LEU A C 1
ATOM 1990 O O . LEU A 1 258 ? 23.867 -3.394 -26.866 1.00 79.25 258 LEU A O 1
ATOM 1994 N N . MET A 1 259 ? 25.869 -3.152 -27.845 1.00 80.69 259 MET A N 1
ATOM 1995 C CA . MET A 1 259 ? 25.335 -2.698 -29.133 1.00 80.69 259 MET A CA 1
ATOM 1996 C C . MET A 1 259 ? 24.418 -3.742 -29.776 1.00 80.69 259 MET A C 1
ATOM 1998 O O . MET A 1 259 ? 23.378 -3.386 -30.322 1.00 80.69 259 MET A O 1
ATOM 2002 N N . ALA A 1 260 ? 24.755 -5.031 -29.679 1.00 83.00 260 ALA A N 1
ATOM 2003 C CA . ALA A 1 260 ? 23.884 -6.103 -30.155 1.00 83.00 260 ALA A CA 1
ATOM 2004 C C . ALA A 1 260 ? 22.595 -6.228 -29.322 1.00 83.00 260 ALA A C 1
ATOM 2006 O O . ALA A 1 260 ? 21.531 -6.475 -29.883 1.00 83.00 260 ALA A O 1
ATOM 2007 N N . MET A 1 261 ? 22.661 -6.023 -28.002 1.00 79.56 261 MET A N 1
ATOM 2008 C CA . MET A 1 261 ? 21.488 -6.041 -27.118 1.00 79.56 261 MET A CA 1
ATOM 2009 C C . MET A 1 261 ? 20.518 -4.885 -27.390 1.00 79.56 261 MET A C 1
ATOM 2011 O O . MET A 1 261 ? 19.304 -5.076 -27.271 1.00 79.56 261 MET A O 1
ATOM 2015 N N . LEU A 1 262 ? 21.051 -3.715 -27.755 1.00 80.88 262 LEU A N 1
ATOM 2016 C CA . LEU A 1 262 ? 20.297 -2.503 -28.092 1.00 80.88 262 LEU A CA 1
ATOM 2017 C C . LEU A 1 262 ? 19.885 -2.439 -29.575 1.00 80.88 262 LEU A C 1
ATOM 2019 O O . LEU A 1 262 ? 19.066 -1.601 -29.952 1.00 80.88 262 LEU A O 1
ATOM 2023 N N . ALA A 1 263 ? 20.421 -3.313 -30.430 1.00 83.38 263 ALA A N 1
ATOM 2024 C CA . ALA A 1 263 ? 20.142 -3.301 -31.861 1.00 83.38 263 ALA A CA 1
ATOM 2025 C C . ALA A 1 263 ? 18.638 -3.449 -32.148 1.00 83.38 263 ALA A C 1
ATOM 2027 O O . ALA A 1 263 ? 17.986 -4.392 -31.700 1.00 83.38 263 ALA A O 1
ATOM 2028 N N . GLY A 1 264 ? 18.087 -2.509 -32.922 1.00 77.00 264 GLY A N 1
ATOM 2029 C CA . GLY A 1 264 ? 16.667 -2.489 -33.289 1.00 77.00 264 GLY A CA 1
ATOM 2030 C C . GLY A 1 264 ? 15.722 -1.994 -32.190 1.00 77.00 264 GLY A C 1
ATOM 2031 O O . GLY A 1 264 ? 14.519 -1.918 -32.433 1.00 77.00 264 GLY A O 1
ATOM 2032 N N . LYS A 1 265 ? 16.248 -1.621 -31.018 1.00 77.81 265 LYS A N 1
ATOM 2033 C CA . LYS A 1 265 ? 15.477 -1.086 -29.892 1.00 77.81 265 LYS A CA 1
ATOM 2034 C C . LYS A 1 265 ? 15.574 0.430 -29.855 1.00 77.81 265 LYS A C 1
ATOM 2036 O O . LYS A 1 265 ? 16.565 1.025 -30.276 1.00 77.81 265 LYS A O 1
ATOM 2041 N N . ARG A 1 266 ? 14.541 1.082 -29.332 1.00 75.12 266 ARG A N 1
ATOM 2042 C CA . ARG A 1 266 ? 14.548 2.525 -29.063 1.00 75.12 266 ARG A CA 1
ATOM 2043 C C . ARG A 1 266 ? 14.970 2.733 -27.613 1.00 75.12 266 ARG A C 1
ATOM 2045 O O . ARG A 1 266 ? 14.163 3.205 -26.821 1.00 75.12 266 ARG A O 1
ATOM 2052 N N . ALA A 1 267 ? 16.195 2.326 -27.287 1.00 70.44 267 ALA A N 1
ATOM 2053 C CA . ALA A 1 267 ? 16.755 2.381 -25.943 1.00 70.44 267 ALA A CA 1
ATOM 2054 C C . ALA A 1 267 ? 18.185 2.944 -25.945 1.00 70.44 267 ALA A C 1
ATOM 2056 O O . ALA A 1 267 ? 18.971 2.656 -26.846 1.00 70.44 267 ALA A O 1
ATOM 2057 N N . GLU A 1 268 ? 18.507 3.728 -24.925 1.00 72.94 268 GLU A N 1
ATOM 2058 C CA . GLU A 1 268 ? 19.821 4.282 -24.617 1.00 72.94 268 GLU A CA 1
ATOM 2059 C C . GLU A 1 268 ? 20.095 4.036 -23.135 1.00 72.94 268 GLU A C 1
ATOM 2061 O O . GLU A 1 268 ? 19.199 4.186 -22.316 1.00 72.94 268 GLU A O 1
ATOM 2066 N N . VAL A 1 269 ? 21.315 3.645 -22.786 1.00 71.00 269 VAL A N 1
ATOM 2067 C CA . VAL A 1 269 ? 21.743 3.433 -21.398 1.00 71.00 269 VAL A CA 1
ATOM 2068 C C . VAL A 1 269 ? 23.145 4.002 -21.225 1.00 71.00 269 VAL A C 1
ATOM 2070 O O . VAL A 1 269 ? 23.979 3.895 -22.126 1.00 71.00 269 VAL A O 1
ATOM 2073 N N . GLY A 1 270 ? 23.421 4.616 -20.080 1.00 72.06 270 GLY A N 1
ATOM 2074 C CA . GLY A 1 270 ? 24.668 5.325 -19.830 1.00 72.06 270 GLY A CA 1
ATOM 2075 C C . GLY A 1 270 ? 25.004 5.477 -18.352 1.00 72.06 270 GLY A C 1
ATOM 2076 O O . GLY A 1 270 ? 24.214 5.171 -17.458 1.00 72.06 270 GLY A O 1
ATOM 2077 N N . THR A 1 271 ? 26.221 5.953 -18.093 1.00 70.44 271 THR A N 1
ATOM 2078 C CA . THR A 1 271 ? 26.725 6.210 -16.740 1.00 70.44 271 THR A CA 1
ATOM 2079 C C . THR A 1 271 ? 27.221 7.638 -16.622 1.00 70.44 271 THR A C 1
ATOM 2081 O O . THR A 1 271 ? 27.667 8.254 -17.590 1.00 70.44 271 THR A O 1
ATOM 2084 N N . LYS A 1 272 ? 27.129 8.194 -15.419 1.00 68.88 272 LYS A N 1
ATOM 2085 C CA . LYS A 1 272 ? 27.638 9.520 -15.093 1.00 68.88 272 LYS A CA 1
ATOM 2086 C C . LYS A 1 272 ? 28.308 9.478 -13.730 1.00 68.88 272 LYS A C 1
ATOM 2088 O O . LYS A 1 272 ? 27.741 8.967 -12.770 1.00 68.88 272 LYS A O 1
ATOM 2093 N N . VAL A 1 273 ? 29.498 10.059 -13.639 1.00 64.50 273 VAL A N 1
ATOM 2094 C CA . VAL A 1 273 ? 30.193 10.292 -12.369 1.00 64.50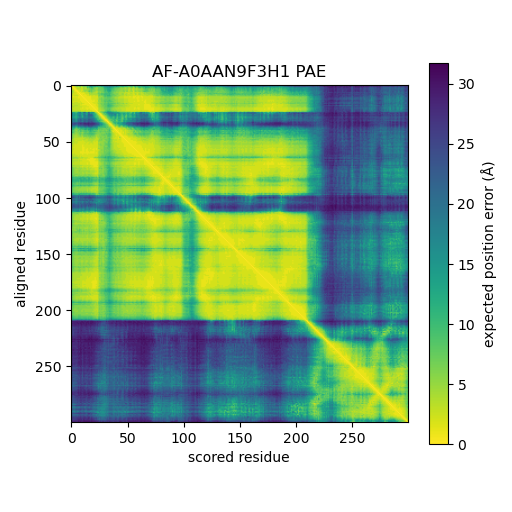 273 VAL A CA 1
ATOM 2095 C C . VAL A 1 273 ? 30.148 11.790 -12.087 1.00 64.50 273 VAL A C 1
ATOM 2097 O O . VAL A 1 273 ? 30.511 12.596 -12.941 1.00 64.50 273 VAL A O 1
ATOM 2100 N N . GLY A 1 274 ? 29.639 12.166 -10.917 1.00 60.84 274 GLY A N 1
ATOM 2101 C CA . GLY A 1 274 ? 29.640 13.529 -10.393 1.00 60.84 274 GLY A CA 1
ATOM 2102 C C . GLY A 1 274 ? 30.397 13.606 -9.068 1.00 60.84 274 GLY A C 1
ATOM 2103 O O . GLY A 1 274 ? 30.744 12.579 -8.493 1.00 60.84 274 GLY A O 1
ATOM 2104 N N . ALA A 1 275 ? 30.618 14.824 -8.568 1.00 53.09 275 ALA A N 1
ATOM 2105 C CA . ALA A 1 275 ? 31.406 15.072 -7.353 1.00 53.09 275 ALA A CA 1
ATOM 2106 C C . ALA A 1 275 ? 30.910 14.304 -6.111 1.00 53.09 275 ALA A C 1
ATOM 2108 O O . ALA A 1 275 ? 31.710 13.952 -5.253 1.00 53.09 275 ALA A O 1
ATOM 2109 N N . TYR A 1 276 ? 29.607 14.010 -6.041 1.00 49.19 276 TYR A N 1
ATOM 2110 C CA . TYR A 1 276 ? 28.969 13.387 -4.875 1.00 49.19 276 TYR A CA 1
ATOM 2111 C C . TYR A 1 276 ? 28.151 12.135 -5.206 1.00 49.19 276 TYR A C 1
ATOM 2113 O O . TYR A 1 276 ? 27.527 11.556 -4.323 1.00 49.19 276 TYR A O 1
ATOM 2121 N N . MET A 1 277 ? 28.093 11.726 -6.476 1.00 51.09 277 MET A N 1
ATOM 2122 C CA . MET A 1 277 ? 27.236 10.615 -6.895 1.00 51.09 277 MET A CA 1
ATOM 2123 C C . MET A 1 277 ? 27.771 9.914 -8.137 1.00 51.09 277 MET A C 1
ATOM 2125 O O . MET A 1 277 ? 28.341 10.539 -9.033 1.00 51.09 277 MET A O 1
ATOM 2129 N N . ARG A 1 278 ? 27.506 8.611 -8.221 1.00 60.06 278 ARG A N 1
ATOM 2130 C CA . ARG A 1 278 ? 27.587 7.844 -9.465 1.00 60.06 278 ARG A CA 1
ATOM 2131 C C . ARG A 1 278 ? 26.166 7.481 -9.876 1.00 60.06 278 ARG A C 1
ATOM 2133 O O . ARG A 1 278 ? 25.370 7.029 -9.054 1.00 60.06 278 ARG A O 1
ATOM 2140 N N . THR A 1 279 ? 25.844 7.730 -11.134 1.00 60.41 279 THR A N 1
ATOM 2141 C CA . THR A 1 279 ? 24.502 7.568 -11.685 1.00 60.41 279 THR A CA 1
ATOM 2142 C C . THR A 1 279 ? 24.559 6.627 -12.870 1.00 60.41 279 THR A C 1
ATOM 2144 O O . THR A 1 279 ? 25.424 6.763 -13.737 1.00 60.41 279 THR A O 1
ATOM 2147 N N . PHE A 1 280 ? 23.592 5.726 -12.927 1.00 67.75 280 PHE A N 1
ATOM 2148 C CA . PHE A 1 280 ? 23.258 4.957 -14.115 1.00 67.75 280 PHE A CA 1
ATOM 2149 C C . PHE A 1 280 ? 21.916 5.486 -14.620 1.00 67.75 280 PHE A C 1
ATOM 2151 O O . PHE A 1 280 ? 21.035 5.812 -1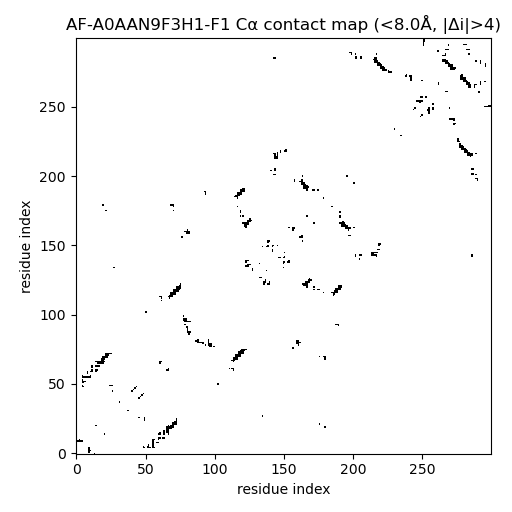3.818 1.00 67.75 280 PHE A O 1
ATOM 2158 N N . PHE A 1 281 ? 21.787 5.676 -15.925 1.00 65.06 281 PHE A N 1
ATOM 2159 C CA . PHE A 1 281 ? 20.562 6.191 -16.520 1.00 65.06 281 PHE A CA 1
ATOM 2160 C C . PHE A 1 281 ? 20.244 5.446 -17.803 1.00 65.06 281 PHE A C 1
ATOM 2162 O O . PHE A 1 281 ? 21.151 5.054 -18.538 1.00 65.06 281 PHE A O 1
ATOM 2169 N N . GLY A 1 282 ? 18.958 5.328 -18.081 1.00 68.75 282 GLY A N 1
ATOM 2170 C CA . GLY A 1 282 ? 18.432 4.706 -19.274 1.00 68.75 282 GLY A CA 1
ATOM 2171 C C . GLY A 1 282 ? 17.247 5.495 -19.794 1.00 68.75 282 GLY A C 1
ATOM 2172 O O . GLY A 1 282 ? 16.498 6.111 -19.040 1.00 68.75 282 GLY A O 1
ATOM 2173 N N . ASP A 1 283 ? 17.090 5.508 -21.103 1.00 67.81 283 ASP A N 1
ATOM 2174 C CA . ASP A 1 283 ? 15.911 6.021 -21.771 1.00 67.81 283 ASP A CA 1
ATOM 2175 C C . ASP A 1 283 ? 15.455 4.983 -22.791 1.00 67.81 283 ASP A C 1
ATOM 2177 O O . ASP A 1 283 ? 16.213 4.633 -23.693 1.00 67.81 283 ASP A O 1
ATOM 2181 N N . CYS A 1 284 ? 14.233 4.475 -22.667 1.00 71.44 284 CYS A N 1
ATOM 2182 C CA . CYS A 1 284 ? 13.727 3.452 -23.568 1.00 71.44 284 CYS A CA 1
ATOM 2183 C C . CYS A 1 284 ? 12.270 3.655 -23.988 1.00 71.44 284 CYS A C 1
ATOM 2185 O O . CYS A 1 284 ? 11.482 4.374 -23.371 1.00 71.44 284 CYS A O 1
ATOM 2187 N N . SER A 1 285 ? 11.885 3.000 -25.083 1.00 69.25 285 SER A N 1
ATOM 2188 C CA . SER A 1 285 ? 10.472 2.830 -25.396 1.00 69.25 285 SER A CA 1
ATOM 2189 C C . SER A 1 285 ? 9.827 1.830 -24.426 1.00 69.25 285 SER A C 1
ATOM 2191 O O . SER A 1 285 ? 10.496 0.891 -23.991 1.00 69.25 285 SER A O 1
ATOM 2193 N N . PRO A 1 286 ? 8.517 1.952 -24.139 1.00 61.75 286 PRO A N 1
ATOM 2194 C CA . PRO A 1 286 ? 7.810 1.001 -23.280 1.00 61.75 286 PRO A CA 1
ATOM 2195 C C . PRO A 1 286 ? 7.977 -0.466 -23.690 1.00 61.75 286 PRO A C 1
ATOM 2197 O O . PRO A 1 286 ? 8.049 -1.338 -22.832 1.00 61.75 286 PRO A O 1
ATOM 2200 N N . THR A 1 287 ? 8.082 -0.746 -24.992 1.00 67.25 287 THR A N 1
ATOM 2201 C CA . THR A 1 287 ? 8.273 -2.107 -25.516 1.00 67.25 287 THR A CA 1
ATOM 2202 C C . THR A 1 287 ? 9.681 -2.658 -25.287 1.00 67.25 287 THR A C 1
ATOM 2204 O O . THR A 1 287 ? 9.874 -3.867 -25.354 1.00 67.25 287 THR A O 1
ATOM 2207 N N . ASP A 1 288 ? 10.658 -1.791 -25.004 1.00 73.94 288 ASP A N 1
ATOM 2208 C CA . ASP A 1 288 ? 12.066 -2.150 -24.803 1.00 73.94 288 ASP A CA 1
ATOM 2209 C C . ASP A 1 288 ? 12.498 -2.100 -23.324 1.00 73.94 288 ASP A C 1
ATOM 2211 O O . ASP A 1 288 ? 13.654 -2.400 -23.012 1.00 73.94 288 ASP A O 1
ATOM 2215 N N . VAL A 1 289 ? 11.583 -1.765 -22.404 1.00 67.94 289 VAL A N 1
ATOM 2216 C CA . VAL A 1 289 ? 11.883 -1.532 -20.978 1.00 67.94 289 VAL A CA 1
ATOM 2217 C C . VAL A 1 289 ? 12.539 -2.729 -20.290 1.00 67.94 289 VAL A C 1
ATOM 2219 O O . VAL A 1 289 ? 13.441 -2.563 -19.480 1.00 67.94 289 VAL A O 1
ATOM 2222 N N . GLU A 1 290 ? 12.161 -3.955 -20.663 1.00 66.12 290 GLU A N 1
ATOM 2223 C CA . GLU A 1 290 ? 12.758 -5.175 -20.106 1.00 66.12 290 GLU A CA 1
ATOM 2224 C C . GLU A 1 290 ? 14.250 -5.268 -20.407 1.00 66.12 290 GLU A C 1
ATOM 2226 O O . GLU A 1 290 ? 15.047 -5.644 -19.553 1.00 66.12 290 GLU A O 1
ATOM 2231 N N . THR A 1 291 ? 14.632 -4.874 -21.622 1.00 72.69 291 THR A N 1
ATOM 2232 C CA . THR A 1 291 ? 16.038 -4.855 -22.017 1.00 72.69 291 THR A CA 1
ATOM 2233 C C . THR A 1 291 ? 16.788 -3.760 -21.271 1.00 72.69 291 THR A C 1
ATOM 2235 O O . THR A 1 291 ? 17.891 -4.018 -20.801 1.00 72.69 291 THR A O 1
ATOM 2238 N N . SER A 1 292 ? 16.193 -2.569 -21.139 1.00 72.19 292 SER A N 1
ATOM 2239 C CA . SER A 1 292 ? 16.798 -1.460 -20.391 1.00 72.19 292 SER A CA 1
ATOM 2240 C C . SER A 1 292 ? 17.077 -1.867 -18.939 1.00 72.19 292 SER A C 1
ATOM 2242 O O . SER A 1 292 ? 18.216 -1.800 -18.484 1.00 72.19 292 SER A O 1
ATOM 2244 N N . LEU A 1 293 ? 16.069 -2.424 -18.259 1.00 66.19 293 LEU A N 1
ATOM 2245 C CA . LEU A 1 293 ? 16.167 -2.894 -16.875 1.00 66.19 293 LEU A CA 1
ATOM 2246 C C . LEU A 1 293 ? 17.192 -4.022 -16.700 1.00 66.19 293 LEU A C 1
ATOM 2248 O O . LEU A 1 293 ? 17.936 -4.028 -15.721 1.00 66.19 293 LEU A O 1
ATOM 2252 N N . GLN A 1 294 ? 17.245 -4.980 -17.630 1.00 69.88 294 GLN A N 1
ATOM 2253 C CA . GLN A 1 294 ? 18.203 -6.086 -17.563 1.00 69.88 294 GLN A CA 1
ATOM 2254 C C . GLN A 1 294 ? 19.649 -5.596 -17.704 1.00 69.88 294 GLN A C 1
ATOM 2256 O O . GLN A 1 294 ? 20.536 -6.083 -16.998 1.00 69.88 294 GLN A O 1
ATOM 2261 N N . ILE A 1 295 ? 19.888 -4.622 -18.586 1.00 71.12 295 ILE A N 1
ATOM 2262 C CA . ILE A 1 295 ? 21.214 -4.025 -18.747 1.00 71.12 295 ILE A CA 1
ATOM 2263 C C . ILE A 1 295 ? 21.609 -3.276 -17.465 1.00 71.12 295 ILE A C 1
ATOM 2265 O O . ILE A 1 295 ? 22.700 -3.504 -16.953 1.00 71.12 295 ILE A O 1
ATOM 2269 N N . GLU A 1 296 ? 20.717 -2.469 -16.887 1.00 63.59 296 GLU A N 1
ATOM 2270 C CA . GLU A 1 296 ? 21.006 -1.700 -15.666 1.00 63.59 296 GLU A CA 1
ATOM 2271 C C . GLU A 1 296 ? 21.157 -2.551 -14.392 1.00 63.59 296 GLU A C 1
ATOM 2273 O O . GLU A 1 296 ? 21.917 -2.194 -13.491 1.00 63.59 296 GLU A O 1
ATOM 2278 N N . MET A 1 297 ? 20.461 -3.685 -14.273 1.00 54.28 297 MET A N 1
ATOM 2279 C CA . MET A 1 297 ? 20.575 -4.544 -13.084 1.00 54.28 297 MET A CA 1
ATOM 2280 C C . MET A 1 297 ? 21.864 -5.374 -13.046 1.00 54.28 297 MET A C 1
ATOM 2282 O O . MET A 1 297 ? 22.245 -5.836 -11.977 1.00 54.28 297 MET A O 1
ATOM 2286 N N . THR A 1 298 ? 22.558 -5.545 -14.175 1.00 54.12 298 THR A N 1
ATOM 2287 C CA . THR A 1 298 ? 23.807 -6.334 -14.244 1.00 54.12 298 THR A CA 1
ATOM 2288 C C . THR A 1 298 ? 25.024 -5.565 -13.685 1.00 54.12 298 THR A C 1
ATOM 2290 O O . THR A 1 298 ? 26.113 -6.119 -13.555 1.00 54.12 298 THR A O 1
ATOM 2293 N N . SER A 1 299 ? 24.850 -4.283 -13.336 1.00 46.59 299 SER A N 1
ATOM 2294 C CA . SER A 1 299 ? 25.881 -3.399 -12.757 1.00 46.59 299 SER A CA 1
ATOM 2295 C C . SER A 1 299 ? 25.927 -3.317 -11.226 1.00 46.59 299 SER A C 1
ATOM 2297 O O . SER A 1 299 ? 26.817 -2.631 -10.715 1.00 46.59 299 SER A O 1
ATOM 2299 N N . LEU A 1 300 ? 24.991 -3.957 -10.517 1.00 37.91 300 LEU A N 1
ATOM 2300 C CA . LEU A 1 300 ? 24.996 -4.102 -9.053 1.00 37.91 300 LEU A CA 1
ATOM 2301 C C . LEU A 1 300 ? 25.633 -5.439 -8.662 1.00 37.91 300 LEU A C 1
ATOM 2303 O O . LEU A 1 300 ? 26.426 -5.435 -7.697 1.00 37.91 300 LEU A O 1
#

Foldseek 3Di:
DDADLLDACSCQVVLAQPQEEEAEDAPPPLDPDDDPDPPVCCVPPHVVSVLNSVVRNLVSNVVNVNHAEYEYEAELVQFFQADPVRDGHPDTDLVRGDCPPDRVVVVPPDRPGHAYEYEYEFQEDDDDPDPDDDLSNCLLCCQQVVPQSSVVVVVVSCVGHVWGFYAYPVQVVVVRVCQSPDPPHHYYHYHTDDIDHPLVSLVVSCVVDDDDDRDWHKDKDWDADDQPPDDPVCVVVVQCVQVVCCCQHDLPDGNVVVCVLCPPFQKDWGWHDDNGIIMIMMIGDSNCVVSRVVSNVSND

Mean predicted aligned error: 13.36 Å